Protein AF-A0A2P6SHD6-F1 (afdb_monomer_lite)

Foldseek 3Di:
DDDDDDDDDDVVVVVVVVVVVVVVVVVVVVVVVDDPPQDPDDDDDDDDDDPPDDDDDDDDDDCVLVVLVVQCVVPVVPPDLALVSADPPFDDDDPDPLVVVLCVQQCQCPDPDPSQQVVQVVLVVRHPPDDRDGDDSSSSSSCCCVVVVVSRSSPDDGDDQAPSDDEQPVQLVCLVVLVVPHDPDRCHSSHNPDYDPPQLPQVDDGGPDDVVVSVVSVVSVVVSVVD

InterPro domains:
  IPR008630 Glycosyltransferase 34 [PF05637] (80-205)
  IPR008630 Glycosyltransferase 34 [PTHR31311] (81-227)

Sequence (227 aa):
MIRVGNLGSSEADAVNQNLIKETNRILAEIRSDSDPNYPDEFINGTQISNPNVTYTLGPKIGNWDMERRRWLQLNQEFPSLSWIALNTGSFLFRNCQWSLDLLDAWAPMGPKGPIREEAGKVLTANLKGRPAFKANDQSALIYLLVSQKDLWMEKVFVENSYYLHRYWAGLVDRYEEMIEKYHPGLGDERWPFVTHFVCCKPCGSYGDYPVERCLSSMEMAFNFADN

Organism: Rosa chinensis (NCBI:txid74649)

Secondary structure (DSSP, 8-state):
--------SHHHHHHHHHHHHHHHHHHHHHHHTS-TTS-----SS-----TT--PPPPPP---HHHHHHHHHHH-TTPSPSBTTSS-SSS----SSHHHHHHHHHHGGG-STTHHHHHHHHHHHHHSBT--S-S--HHHHHHHHHHHTHHHHGGG-----SS-SS-BGGGTGGGHHHHHHH--TT-BSTTSBS--B-TT--TTSS--SS-HHHHHHHHHHHHHHHH-

Radius of gyration: 22.58 Å; chains: 1; bounding box: 62×67×48 Å

Structure (mmCIF, N/CA/C/O backbone):
data_AF-A0A2P6SHD6-F1
#
_entry.id   AF-A0A2P6SHD6-F1
#
loop_
_atom_site.group_PDB
_atom_site.id
_atom_site.type_symbol
_atom_site.label_atom_id
_atom_site.label_alt_id
_atom_site.label_comp_id
_atom_site.label_asym_id
_atom_site.label_entity_id
_atom_site.label_seq_id
_atom_site.pdbx_PDB_ins_code
_atom_site.Cartn_x
_atom_site.Cartn_y
_atom_site.Cartn_z
_atom_site.occupancy
_atom_site.B_iso_or_equiv
_atom_site.auth_seq_id
_atom_site.auth_comp_id
_atom_site.auth_asym_id
_atom_site.auth_atom_id
_atom_site.pdbx_PDB_model_num
ATOM 1 N N . MET A 1 1 ? -37.778 54.683 -2.573 1.00 34.53 1 MET A N 1
ATOM 2 C CA . MET A 1 1 ? -36.349 54.364 -2.778 1.00 34.53 1 MET A CA 1
ATOM 3 C C . MET A 1 1 ? -35.995 53.274 -1.770 1.00 34.53 1 MET A C 1
ATOM 5 O O . MET A 1 1 ? -35.902 53.576 -0.591 1.00 34.53 1 MET A O 1
ATOM 9 N N . ILE A 1 2 ? -35.956 52.006 -2.187 1.00 31.47 2 ILE A N 1
ATOM 10 C CA . ILE A 1 2 ? -35.637 50.863 -1.311 1.00 31.47 2 ILE A CA 1
ATOM 11 C C . ILE A 1 2 ? -34.244 50.377 -1.707 1.00 31.47 2 ILE A C 1
ATOM 13 O O . ILE A 1 2 ? -34.000 50.084 -2.875 1.00 31.47 2 ILE A O 1
ATOM 17 N N . ARG A 1 3 ? -33.323 50.365 -0.741 1.00 30.22 3 ARG A N 1
ATOM 18 C CA . ARG A 1 3 ? -31.923 49.969 -0.906 1.00 30.22 3 ARG A CA 1
ATOM 19 C C . ARG A 1 3 ? -31.803 48.496 -0.511 1.00 30.22 3 ARG A C 1
ATOM 21 O O . ARG A 1 3 ? -32.027 48.157 0.645 1.00 30.22 3 ARG A O 1
ATOM 28 N N . VAL A 1 4 ? -31.489 47.637 -1.478 1.00 39.41 4 VAL A N 1
ATOM 29 C CA . VAL A 1 4 ? -31.206 46.208 -1.268 1.00 39.41 4 VAL A CA 1
ATOM 30 C C . VAL A 1 4 ? -29.746 46.074 -0.826 1.00 39.41 4 VAL A C 1
ATOM 32 O O . VAL A 1 4 ? -28.845 46.530 -1.528 1.00 39.41 4 VAL A O 1
ATOM 35 N N . GLY A 1 5 ? -29.524 45.514 0.365 1.00 35.62 5 GLY A N 1
ATOM 36 C CA . GLY A 1 5 ? -28.202 45.205 0.911 1.00 35.62 5 GLY A CA 1
ATOM 37 C C . GLY A 1 5 ? -27.758 43.797 0.516 1.00 35.62 5 GLY A C 1
ATOM 38 O O . GLY A 1 5 ? -28.518 42.845 0.654 1.00 35.62 5 GLY A O 1
ATOM 39 N N . ASN A 1 6 ? -26.530 43.698 0.013 1.00 42.59 6 ASN A N 1
ATOM 40 C CA . ASN A 1 6 ? -25.864 42.484 -0.449 1.00 42.59 6 ASN A CA 1
ATOM 41 C C . ASN A 1 6 ? -25.269 41.727 0.759 1.00 42.59 6 ASN A C 1
ATOM 43 O O . ASN A 1 6 ? -24.357 42.239 1.405 1.00 42.59 6 ASN A O 1
ATOM 47 N N . LEU A 1 7 ? -25.787 40.539 1.079 1.00 47.00 7 LEU A N 1
ATOM 48 C CA . LEU A 1 7 ? -25.302 39.646 2.143 1.00 47.00 7 LEU A CA 1
ATOM 49 C C . LEU A 1 7 ? -24.919 38.312 1.494 1.00 47.00 7 LEU A C 1
ATOM 51 O O . LEU A 1 7 ? -25.790 37.503 1.194 1.00 47.00 7 LEU A O 1
ATOM 55 N N . GLY A 1 8 ? -23.626 38.111 1.226 1.00 48.09 8 GLY A N 1
ATOM 56 C CA . GLY A 1 8 ? -23.157 36.874 0.593 1.00 48.09 8 GLY A CA 1
ATOM 57 C C . GLY A 1 8 ? -21.645 36.622 0.551 1.00 48.09 8 GLY A C 1
ATOM 58 O O . GLY A 1 8 ? -21.248 35.680 -0.119 1.00 48.09 8 GLY A O 1
ATOM 59 N N . SER A 1 9 ? -20.787 37.412 1.220 1.00 54.31 9 SER A N 1
ATOM 60 C CA . SER A 1 9 ? -19.319 37.192 1.175 1.00 54.31 9 SER A CA 1
ATOM 61 C C . SER A 1 9 ? -18.701 36.681 2.486 1.00 54.31 9 SER A C 1
ATOM 63 O O . SER A 1 9 ? -17.726 35.941 2.442 1.00 54.31 9 SER A O 1
ATOM 65 N N . SER A 1 10 ? -19.270 36.983 3.659 1.00 58.84 10 SER A N 1
ATOM 66 C CA . SER A 1 10 ? -18.551 36.785 4.931 1.00 58.84 10 SER A CA 1
ATOM 67 C C . SER A 1 10 ? -18.366 35.327 5.363 1.00 58.84 10 SER A C 1
ATOM 69 O O . SER A 1 10 ? -17.384 35.012 6.029 1.00 58.84 10 SER A O 1
ATOM 71 N N . GLU A 1 11 ? -19.293 34.432 5.017 1.00 51.97 11 GLU A N 1
ATOM 72 C CA . GLU A 1 11 ? -19.213 33.022 5.431 1.00 51.97 11 GLU A CA 1
ATOM 73 C C . GLU A 1 11 ? -18.185 32.238 4.609 1.00 51.97 11 GLU A C 1
ATOM 75 O O . GLU A 1 11 ? -17.395 31.484 5.173 1.00 51.97 11 GLU A O 1
ATOM 80 N N . ALA A 1 12 ? -18.126 32.467 3.294 1.00 47.72 12 ALA A N 1
ATOM 81 C CA . ALA A 1 12 ? -17.136 31.836 2.420 1.00 47.72 12 ALA A CA 1
ATOM 82 C C . ALA A 1 12 ? -15.705 32.287 2.766 1.00 47.72 12 ALA A C 1
ATOM 84 O O . ALA A 1 12 ? -14.786 31.467 2.809 1.00 47.72 12 ALA A O 1
ATOM 85 N N . ASP A 1 13 ? -15.535 33.570 3.097 1.00 51.19 13 ASP A N 1
ATOM 86 C CA . ASP A 1 13 ? -14.252 34.130 3.523 1.00 51.19 13 ASP A CA 1
ATOM 87 C C . ASP A 1 13 ? -13.797 33.539 4.871 1.00 51.19 13 ASP A C 1
ATOM 89 O O . ASP A 1 13 ? -12.623 33.201 5.041 1.00 51.19 13 ASP A O 1
ATOM 93 N N . ALA A 1 14 ? -14.720 33.330 5.817 1.00 58.41 14 ALA A N 1
ATOM 94 C CA . ALA A 1 14 ? -14.424 32.705 7.108 1.00 58.41 14 ALA A CA 1
ATOM 95 C C . ALA A 1 14 ? -14.056 31.214 6.978 1.00 58.41 14 ALA A C 1
ATOM 97 O O . ALA A 1 14 ? -13.114 30.750 7.626 1.00 58.41 14 ALA A O 1
ATOM 98 N N . VAL A 1 15 ? -14.754 30.472 6.110 1.00 62.00 15 VAL A N 1
ATOM 99 C CA . VAL A 1 15 ? -14.445 29.063 5.810 1.00 62.00 15 VAL A CA 1
ATOM 100 C C . VAL A 1 15 ? -13.056 28.935 5.178 1.00 62.00 15 VAL A C 1
ATOM 102 O O . VAL A 1 15 ? -12.262 28.098 5.608 1.00 62.00 15 VAL A O 1
ATOM 105 N N . ASN A 1 16 ? -12.714 29.809 4.228 1.00 54.25 16 ASN A N 1
ATOM 106 C CA . ASN A 1 16 ? -11.402 29.814 3.580 1.00 54.25 16 ASN A CA 1
ATOM 107 C C . ASN A 1 16 ? -10.260 30.121 4.570 1.00 54.25 16 ASN A C 1
ATOM 109 O O . ASN A 1 16 ? -9.215 29.475 4.552 1.00 54.25 16 ASN A O 1
ATOM 113 N N . GLN A 1 17 ? -10.470 31.058 5.500 1.00 56.41 17 GLN A N 1
ATOM 114 C CA . GLN A 1 17 ? -9.487 31.373 6.544 1.00 56.41 17 GLN A CA 1
ATOM 115 C C . GLN A 1 17 ? -9.266 30.215 7.525 1.00 56.41 17 GLN A C 1
ATOM 117 O O . GLN A 1 17 ? -8.135 29.981 7.955 1.00 56.41 17 GLN A O 1
ATOM 122 N N . ASN A 1 18 ? -10.319 29.468 7.863 1.00 67.44 18 ASN A N 1
ATOM 123 C CA . ASN A 1 18 ? -10.196 28.285 8.712 1.00 67.44 18 ASN A CA 1
ATOM 124 C C . ASN A 1 18 ? -9.429 27.159 8.008 1.00 67.44 18 ASN A C 1
ATOM 126 O O . ASN A 1 18 ? -8.545 26.563 8.618 1.00 67.44 18 ASN A O 1
ATOM 130 N N . LEU A 1 19 ? -9.683 26.934 6.716 1.00 53.19 19 LEU A N 1
ATOM 131 C CA . LEU A 1 19 ? -8.938 25.967 5.902 1.00 53.19 19 LEU A CA 1
ATOM 132 C C . LEU A 1 19 ? -7.447 26.313 5.808 1.00 53.19 19 LEU A C 1
ATOM 134 O O . LEU A 1 19 ? -6.601 25.436 5.967 1.00 53.19 19 LEU A O 1
ATOM 138 N N . ILE A 1 20 ? -7.107 27.589 5.608 1.00 56.44 20 ILE A N 1
ATOM 139 C CA . ILE A 1 20 ? -5.709 28.049 5.555 1.00 56.44 20 ILE A CA 1
ATOM 140 C C . ILE A 1 20 ? -5.020 27.861 6.912 1.00 56.44 20 ILE A C 1
ATOM 142 O O . ILE A 1 20 ? -3.876 27.409 6.968 1.00 56.44 20 ILE A O 1
ATOM 146 N N . LYS A 1 21 ? -5.702 28.181 8.017 1.00 63.72 21 LYS A N 1
ATOM 147 C CA . LYS A 1 21 ? -5.159 27.981 9.370 1.00 63.72 21 LYS A CA 1
ATOM 148 C C . LYS A 1 21 ? -4.917 26.511 9.673 1.00 63.72 21 LYS A C 1
ATOM 150 O O . LYS A 1 21 ? -3.850 26.180 10.179 1.00 63.72 21 LYS A O 1
ATOM 155 N N . GLU A 1 22 ? -5.865 25.650 9.324 1.00 62.41 22 GLU A N 1
ATOM 156 C CA . GLU A 1 22 ? -5.736 24.213 9.538 1.00 62.41 22 GLU A CA 1
ATOM 157 C C . GLU A 1 22 ? -4.628 23.618 8.663 1.00 62.41 22 GLU A C 1
ATOM 159 O O . GLU A 1 22 ? -3.774 22.890 9.156 1.00 62.41 22 GLU A O 1
ATOM 164 N N . THR A 1 23 ? -4.536 24.040 7.398 1.00 55.62 23 THR A N 1
ATOM 165 C CA . THR A 1 23 ? -3.442 23.647 6.494 1.00 55.62 23 THR A CA 1
ATOM 166 C C . THR A 1 23 ? -2.080 24.049 7.058 1.00 55.62 23 THR A C 1
ATOM 168 O O . THR A 1 23 ? -1.152 23.244 7.079 1.00 55.62 23 THR A O 1
ATOM 171 N N . ASN A 1 24 ? -1.949 25.277 7.567 1.00 51.62 24 ASN A N 1
ATOM 172 C CA . ASN A 1 24 ? -0.706 25.748 8.176 1.00 51.62 24 ASN A CA 1
ATOM 173 C C . ASN A 1 24 ? -0.376 25.017 9.486 1.00 51.62 24 ASN A C 1
ATOM 175 O O . ASN A 1 24 ? 0.799 24.787 9.765 1.00 51.62 24 ASN A O 1
ATOM 179 N N . ARG A 1 25 ? -1.390 24.624 10.268 1.00 74.06 25 ARG A N 1
ATOM 180 C CA . ARG A 1 25 ? -1.226 23.812 11.482 1.00 74.06 25 ARG A CA 1
ATOM 181 C C . ARG A 1 25 ? -0.683 22.425 11.143 1.00 74.06 25 ARG A C 1
ATOM 183 O O . ARG A 1 25 ? 0.329 22.023 11.707 1.00 74.06 25 ARG A O 1
ATOM 190 N N . ILE A 1 26 ? -1.292 21.759 10.163 1.00 62.41 26 ILE A N 1
ATOM 191 C CA . ILE A 1 26 ? -0.869 20.444 9.664 1.00 62.41 26 ILE A CA 1
ATOM 192 C C . ILE A 1 26 ? 0.552 20.521 9.085 1.00 62.41 26 ILE A C 1
ATOM 194 O O . ILE A 1 26 ? 1.399 19.690 9.404 1.00 62.41 26 ILE A O 1
ATOM 198 N N . LEU A 1 27 ? 0.862 21.551 8.287 1.00 51.91 27 LEU A N 1
ATOM 199 C CA . LEU A 1 27 ? 2.211 21.765 7.749 1.00 51.91 27 LEU A CA 1
ATOM 200 C C . LEU A 1 27 ? 3.258 21.980 8.850 1.00 51.91 27 LEU A C 1
ATOM 202 O O . LEU A 1 27 ? 4.387 21.510 8.716 1.00 51.91 27 LEU A O 1
ATOM 206 N N . ALA A 1 28 ? 2.910 22.692 9.923 1.00 56.31 28 ALA A N 1
ATOM 207 C CA . ALA A 1 28 ? 3.802 22.894 11.060 1.00 56.31 28 ALA A CA 1
ATOM 208 C C . ALA A 1 28 ? 4.042 21.589 11.833 1.00 56.31 28 ALA A C 1
ATOM 210 O O . ALA A 1 28 ? 5.178 21.314 12.211 1.00 56.31 28 ALA A O 1
ATOM 211 N N . GLU A 1 29 ? 3.008 20.767 12.008 1.00 64.00 29 GLU A N 1
ATOM 212 C CA . GLU A 1 29 ? 3.106 19.468 12.677 1.00 64.00 29 GLU A CA 1
ATOM 213 C C . GLU A 1 29 ? 3.984 18.490 11.878 1.00 64.00 29 GLU A C 1
ATOM 215 O O . GLU A 1 29 ? 4.921 17.918 12.437 1.00 64.00 29 GLU A O 1
ATOM 220 N N . ILE A 1 30 ? 3.795 18.415 10.553 1.00 60.53 30 ILE A N 1
ATOM 221 C CA . ILE A 1 30 ? 4.646 17.636 9.634 1.00 60.53 30 ILE A CA 1
ATOM 222 C C . ILE A 1 30 ? 6.112 18.079 9.726 1.00 60.53 30 ILE A C 1
ATOM 224 O O . ILE A 1 30 ? 7.005 17.242 9.822 1.00 60.53 30 ILE A O 1
ATOM 228 N N . ARG A 1 31 ? 6.374 19.393 9.729 1.00 55.03 31 ARG A N 1
ATOM 229 C CA . ARG A 1 31 ? 7.739 19.939 9.848 1.00 55.03 31 ARG A CA 1
ATOM 230 C C . ARG A 1 31 ? 8.352 19.688 11.224 1.00 55.03 31 ARG A C 1
ATOM 232 O O . ARG A 1 31 ? 9.568 19.549 11.319 1.00 55.03 31 ARG A O 1
ATOM 239 N N . SER A 1 32 ? 7.538 19.629 12.275 1.00 54.34 32 SER A N 1
ATOM 240 C CA . SER A 1 32 ? 8.006 19.404 13.647 1.00 54.34 32 SER A CA 1
ATOM 241 C C . SER A 1 32 ? 8.367 17.948 13.948 1.00 54.34 32 SER A C 1
ATOM 243 O O . SER A 1 32 ? 9.141 17.707 14.869 1.00 54.34 32 SER A O 1
ATOM 245 N N . ASP A 1 33 ? 7.852 16.990 13.168 1.00 53.75 33 ASP A N 1
ATOM 246 C CA . ASP A 1 33 ? 8.153 15.560 13.338 1.00 53.75 33 ASP A CA 1
ATOM 247 C C . ASP A 1 33 ? 9.447 15.123 12.615 1.00 53.75 33 ASP A C 1
ATOM 249 O O . ASP A 1 33 ? 9.799 13.938 12.628 1.00 53.75 33 ASP A O 1
ATOM 253 N N . SER A 1 34 ? 10.162 16.083 12.011 1.00 51.44 34 SER A N 1
ATOM 254 C CA . SER A 1 34 ? 11.461 15.895 11.354 1.00 51.44 34 SER A CA 1
ATOM 255 C C . SER A 1 34 ? 12.544 15.534 12.379 1.00 51.44 34 SER A C 1
ATOM 257 O O . SER A 1 34 ? 12.708 16.215 13.391 1.00 51.44 34 SER A O 1
ATOM 259 N N . ASP A 1 35 ? 13.292 14.462 12.117 1.00 50.09 35 ASP A N 1
ATOM 260 C CA . ASP A 1 35 ? 14.425 14.030 12.942 1.00 50.09 35 ASP A CA 1
ATOM 261 C C . ASP A 1 35 ? 15.559 15.077 12.873 1.00 50.09 35 ASP A C 1
ATOM 263 O O . ASP A 1 35 ? 16.053 15.348 11.778 1.00 50.09 35 ASP A O 1
ATOM 267 N N . PRO A 1 36 ? 16.005 15.670 13.998 1.00 52.28 36 PRO A N 1
ATOM 268 C CA . PRO A 1 36 ? 17.066 16.681 14.006 1.00 52.28 36 PRO A CA 1
ATOM 269 C C . PRO A 1 36 ? 18.446 16.144 13.585 1.00 52.28 36 PRO A C 1
ATOM 271 O O . PRO A 1 36 ? 19.374 16.935 13.439 1.00 52.28 36 PRO A O 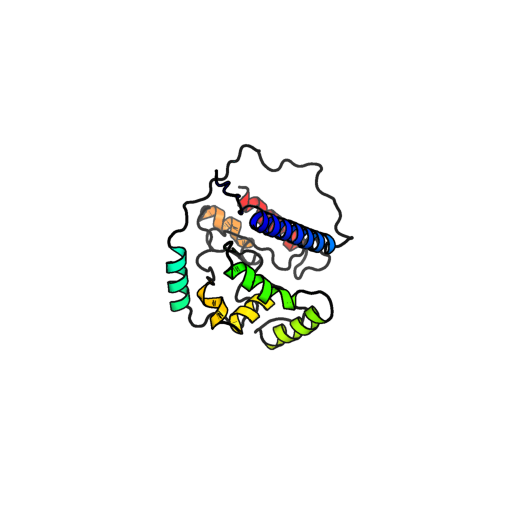1
ATOM 274 N N . ASN A 1 37 ? 18.598 14.827 13.397 1.00 47.09 37 ASN A N 1
ATOM 275 C CA . ASN A 1 37 ? 19.812 14.211 12.855 1.00 47.09 37 ASN A CA 1
ATOM 276 C C . ASN A 1 37 ? 19.763 13.968 11.339 1.00 47.09 37 ASN A C 1
ATOM 278 O O . ASN A 1 37 ? 20.683 13.347 10.809 1.00 47.09 37 ASN A O 1
ATOM 282 N N . TYR A 1 38 ? 18.719 14.416 10.636 1.00 44.47 38 TYR A N 1
ATOM 283 C CA . TYR A 1 38 ? 18.712 14.400 9.175 1.00 44.47 38 TYR A CA 1
ATOM 284 C C . TYR A 1 38 ? 19.556 15.580 8.666 1.00 44.47 38 TYR A C 1
ATOM 286 O O . TYR A 1 38 ? 19.180 16.729 8.905 1.00 44.47 38 TYR A O 1
ATOM 294 N N . PRO A 1 39 ? 20.709 15.347 8.016 1.00 41.78 39 PRO A N 1
ATOM 295 C CA . PRO A 1 39 ? 21.501 16.442 7.478 1.00 41.78 39 PRO A CA 1
ATOM 296 C C . PRO A 1 39 ? 20.737 17.132 6.340 1.00 41.78 39 PRO A C 1
ATOM 298 O O . PRO A 1 39 ? 20.269 16.472 5.411 1.00 41.78 39 PRO A O 1
ATOM 301 N N . ASP A 1 40 ? 20.665 18.465 6.395 1.00 42.41 40 ASP A N 1
ATOM 302 C CA . ASP A 1 40 ? 20.300 19.347 5.275 1.00 42.41 40 ASP A CA 1
ATOM 303 C C . ASP A 1 40 ? 21.421 19.337 4.211 1.00 42.41 40 ASP A C 1
ATOM 305 O O . ASP A 1 40 ? 22.007 20.360 3.862 1.00 42.41 40 ASP A O 1
ATOM 309 N N . GLU A 1 41 ? 21.781 18.165 3.701 1.00 43.31 41 GLU A N 1
ATOM 310 C CA . GLU A 1 41 ? 22.719 18.032 2.592 1.00 43.31 41 GLU A CA 1
ATOM 311 C C . GLU A 1 41 ? 21.991 17.369 1.439 1.00 43.31 41 GLU A C 1
ATOM 313 O O . GLU A 1 41 ? 21.655 16.201 1.532 1.00 43.31 41 GLU A O 1
ATOM 318 N N . PHE A 1 42 ? 21.694 18.143 0.391 1.00 34.69 42 PHE A N 1
ATOM 319 C CA . PHE A 1 42 ? 21.842 17.776 -1.026 1.00 34.69 42 PHE A CA 1
ATOM 320 C C . PHE A 1 42 ? 21.210 18.859 -1.911 1.00 34.69 42 PHE A C 1
ATOM 322 O O . PHE A 1 42 ? 20.182 18.628 -2.530 1.00 34.69 42 PHE A O 1
ATOM 329 N N . ILE A 1 43 ? 21.841 20.031 -2.035 1.00 38.41 43 ILE A N 1
ATOM 330 C CA . ILE A 1 43 ? 21.834 20.762 -3.315 1.00 38.41 43 ILE A CA 1
ATOM 331 C C . ILE A 1 43 ? 23.211 21.399 -3.487 1.00 38.41 43 ILE A C 1
ATOM 333 O O . ILE A 1 43 ? 23.409 22.562 -3.166 1.00 38.41 43 ILE A O 1
ATOM 337 N N . ASN A 1 44 ? 24.173 20.615 -3.969 1.00 36.03 44 ASN A N 1
ATOM 338 C CA . ASN A 1 44 ? 25.328 21.119 -4.709 1.00 36.03 44 ASN A CA 1
ATOM 339 C C . ASN A 1 44 ? 25.880 19.988 -5.587 1.00 36.03 44 ASN A C 1
ATOM 341 O O . ASN A 1 44 ? 26.727 19.212 -5.163 1.00 36.03 44 ASN A O 1
ATOM 345 N N . GLY A 1 45 ? 25.392 19.930 -6.830 1.00 41.88 45 GLY A N 1
ATOM 346 C CA . GLY A 1 45 ? 26.078 19.262 -7.937 1.00 41.88 45 GLY A CA 1
ATOM 347 C C . GLY A 1 45 ? 25.630 17.838 -8.264 1.00 41.88 45 GLY A C 1
ATOM 348 O O . GLY A 1 45 ? 26.255 16.877 -7.840 1.00 41.88 45 GLY A O 1
ATOM 349 N N . THR A 1 46 ? 24.621 17.707 -9.125 1.00 33.47 46 THR A N 1
ATOM 350 C CA . THR A 1 46 ? 24.661 16.887 -10.357 1.00 33.47 46 THR A CA 1
ATOM 351 C C . THR A 1 46 ? 23.380 17.142 -11.151 1.00 33.47 46 THR A C 1
ATOM 353 O O . THR A 1 46 ? 22.311 17.358 -10.587 1.00 33.47 46 THR A O 1
ATOM 356 N N . GLN A 1 47 ? 23.513 17.248 -12.471 1.00 46.44 47 GLN A N 1
ATOM 357 C CA . GLN A 1 47 ? 22.436 17.577 -13.402 1.00 46.44 47 GLN A CA 1
ATOM 358 C C . GLN A 1 47 ? 21.295 16.557 -13.293 1.00 46.44 47 GLN A C 1
ATOM 360 O O . GLN A 1 47 ? 21.466 15.421 -13.715 1.00 46.44 47 GLN A O 1
ATOM 365 N N . ILE A 1 48 ? 20.128 16.951 -12.781 1.00 44.25 48 ILE A N 1
ATOM 366 C CA . ILE A 1 48 ? 18.916 16.132 -12.889 1.00 44.25 48 ILE A CA 1
ATOM 367 C C . ILE A 1 48 ? 17.779 17.017 -13.396 1.00 44.25 48 ILE A C 1
ATOM 369 O O . ILE A 1 48 ? 17.441 18.033 -12.791 1.00 44.25 48 ILE A O 1
ATOM 373 N N . SER A 1 49 ? 17.169 16.564 -14.491 1.00 41.75 49 SER A N 1
ATOM 374 C CA . SER A 1 49 ? 16.011 17.124 -15.204 1.00 41.75 49 SER A CA 1
ATOM 375 C C . SER A 1 49 ? 16.328 18.256 -16.184 1.00 41.75 49 SER A C 1
ATOM 377 O O . SER A 1 49 ? 16.460 19.423 -15.823 1.00 41.75 49 SER A O 1
ATOM 379 N N . ASN A 1 50 ? 16.360 17.919 -17.473 1.00 43.16 50 ASN A N 1
ATOM 380 C CA . ASN A 1 50 ? 16.182 18.897 -18.539 1.00 43.16 50 ASN A CA 1
ATOM 381 C C . ASN A 1 50 ? 14.797 19.566 -18.348 1.00 43.16 50 ASN A C 1
ATOM 383 O O . ASN A 1 50 ? 13.788 18.861 -18.416 1.00 43.16 50 ASN A O 1
ATOM 387 N N . PRO A 1 51 ? 14.703 20.889 -18.114 1.00 51.06 51 PRO A N 1
ATOM 388 C CA . PRO A 1 51 ? 13.434 21.573 -17.831 1.00 51.06 51 PRO A CA 1
ATOM 389 C C . PRO A 1 51 ? 12.438 21.549 -19.006 1.00 51.06 51 PRO A C 1
ATOM 391 O O . PRO A 1 51 ? 11.301 21.987 -18.859 1.00 51.06 51 PRO A O 1
ATOM 394 N N . ASN A 1 52 ? 12.848 21.017 -20.163 1.00 50.84 52 ASN A N 1
ATOM 395 C CA . ASN A 1 52 ? 12.021 20.865 -21.358 1.00 50.84 52 ASN A CA 1
ATOM 396 C C . ASN A 1 52 ? 11.264 19.526 -21.447 1.00 50.84 52 ASN A C 1
ATOM 398 O O . ASN A 1 52 ? 10.531 19.319 -22.416 1.00 50.84 52 ASN A O 1
ATOM 402 N N . VAL A 1 53 ? 11.410 18.609 -20.483 1.00 60.97 53 VAL A N 1
ATOM 403 C CA . VAL A 1 53 ? 10.618 17.367 -20.471 1.00 60.97 53 VAL A CA 1
ATOM 404 C C . VAL A 1 53 ? 9.207 17.682 -19.985 1.00 60.97 53 VAL A C 1
ATOM 406 O O . VAL A 1 53 ? 8.964 17.934 -18.807 1.00 60.97 53 VAL A O 1
ATOM 409 N N . THR A 1 54 ? 8.260 17.693 -20.917 1.00 57.75 54 THR A N 1
ATOM 410 C CA . THR A 1 54 ? 6.838 17.889 -20.628 1.00 57.75 54 THR A CA 1
ATOM 411 C C . THR A 1 54 ? 6.175 16.532 -20.434 1.00 57.75 54 THR A C 1
ATOM 413 O O . THR A 1 54 ? 6.021 15.762 -21.378 1.00 57.75 54 THR A O 1
ATOM 416 N N . TYR A 1 55 ? 5.757 16.236 -19.205 1.00 63.16 55 TYR A N 1
ATOM 417 C CA . TYR A 1 55 ? 4.924 15.070 -18.928 1.00 63.16 55 TYR A CA 1
ATOM 418 C C . TYR A 1 55 ? 3.479 15.380 -19.309 1.00 63.16 55 TYR A C 1
ATOM 420 O O . TYR A 1 55 ? 2.914 16.395 -18.898 1.00 63.16 55 TYR A O 1
ATOM 428 N N . THR A 1 56 ? 2.868 14.498 -20.090 1.00 70.88 56 THR A N 1
ATOM 429 C CA . THR A 1 56 ? 1.434 14.543 -20.371 1.00 70.88 56 THR A CA 1
ATOM 430 C C . THR A 1 56 ? 0.738 13.493 -19.528 1.00 70.88 56 THR A C 1
ATOM 432 O O . THR A 1 56 ? 1.149 12.335 -19.479 1.00 70.88 56 THR A O 1
ATOM 435 N N . LEU A 1 57 ? -0.323 13.904 -18.836 1.00 75.12 57 LEU A N 1
ATOM 436 C CA . LEU A 1 57 ? -1.193 12.949 -18.168 1.00 75.12 57 LEU A CA 1
ATOM 437 C C . LEU A 1 57 ? -1.843 12.055 -19.226 1.00 75.12 57 LEU A C 1
ATOM 439 O O . LEU A 1 57 ? -2.268 12.532 -20.281 1.00 75.12 57 LEU A O 1
ATOM 443 N N . GLY A 1 58 ? -1.927 10.763 -18.918 1.00 76.62 58 GLY A N 1
ATOM 444 C CA . GLY A 1 58 ? -2.677 9.814 -19.727 1.00 76.62 58 GLY A CA 1
ATOM 445 C C . GLY A 1 58 ? -4.169 10.171 -19.813 1.00 76.62 58 GLY A C 1
ATOM 446 O O . GLY A 1 58 ? -4.653 11.085 -19.134 1.00 76.62 58 GLY A O 1
ATOM 447 N N . PRO A 1 59 ? -4.932 9.446 -20.646 1.00 84.81 59 PRO A N 1
ATOM 448 C CA . PRO A 1 59 ? -6.364 9.670 -20.784 1.00 84.81 59 PRO A CA 1
ATOM 449 C C . PRO A 1 59 ? -7.087 9.527 -19.440 1.00 84.81 59 PRO A C 1
ATOM 451 O O . PRO A 1 59 ? -6.707 8.742 -18.571 1.00 84.81 59 PRO A O 1
ATOM 454 N N . LYS A 1 60 ? -8.181 10.276 -19.279 1.00 85.31 60 LYS A N 1
ATOM 455 C CA . LYS A 1 60 ? -9.011 10.197 -18.076 1.00 85.31 60 LYS A CA 1
ATOM 456 C C . LYS A 1 60 ? -9.596 8.789 -17.928 1.00 85.31 60 LYS A C 1
ATOM 458 O O . LYS A 1 60 ? -10.320 8.320 -18.804 1.00 85.31 60 LYS A O 1
ATOM 463 N N . ILE A 1 61 ? -9.362 8.167 -16.776 1.00 85.06 61 ILE A N 1
ATOM 464 C CA . ILE A 1 61 ? -9.955 6.874 -16.422 1.00 85.06 61 ILE A CA 1
ATOM 465 C C . ILE A 1 61 ? -11.439 7.086 -16.086 1.00 85.06 61 ILE A C 1
ATOM 467 O O . ILE A 1 61 ? -11.777 7.727 -15.088 1.00 85.06 61 ILE A O 1
ATOM 471 N N . GLY A 1 62 ? -12.334 6.585 -16.941 1.00 88.88 62 GLY A N 1
ATOM 472 C CA . GLY A 1 62 ? -13.789 6.742 -16.796 1.00 88.88 62 GLY A CA 1
ATOM 473 C C . GLY A 1 62 ? -14.514 5.522 -16.218 1.00 88.88 62 GLY A C 1
ATOM 474 O O . GLY A 1 62 ? -15.625 5.648 -15.714 1.00 88.88 62 GLY A O 1
ATOM 475 N N . ASN A 1 63 ? -13.895 4.344 -16.267 1.00 91.31 63 ASN A N 1
ATOM 476 C CA . ASN A 1 63 ? -14.495 3.058 -15.902 1.00 91.31 63 ASN A CA 1
ATOM 477 C C . ASN A 1 63 ? -14.088 2.553 -14.505 1.00 91.31 63 ASN A C 1
ATOM 479 O O . ASN A 1 63 ? -14.507 1.465 -14.110 1.00 91.31 63 ASN A O 1
ATOM 483 N N . TRP A 1 64 ? -13.349 3.352 -13.730 1.00 90.69 64 TRP A N 1
ATOM 484 C CA . TRP A 1 64 ? -12.812 2.959 -12.422 1.00 90.69 64 TRP A CA 1
ATOM 485 C C . TRP A 1 64 ? -13.879 2.418 -11.451 1.00 90.69 64 TRP A C 1
ATOM 487 O O . TRP A 1 64 ? -13.674 1.397 -10.802 1.00 90.69 64 TRP A O 1
ATOM 497 N N . ASP A 1 65 ? -15.064 3.040 -11.381 1.00 92.75 65 ASP A N 1
ATOM 498 C CA . ASP A 1 65 ? -16.153 2.564 -10.508 1.00 92.75 65 ASP A CA 1
ATOM 499 C C . ASP A 1 65 ? -16.709 1.194 -10.921 1.00 92.75 65 ASP A C 1
ATOM 501 O O . ASP A 1 65 ? -17.263 0.465 -10.094 1.00 92.75 65 ASP A O 1
ATOM 505 N N . MET A 1 66 ? -16.637 0.864 -12.210 1.00 94.81 66 MET A N 1
ATOM 506 C CA . MET A 1 66 ? -17.084 -0.419 -12.744 1.00 94.81 66 MET A CA 1
ATOM 507 C C . MET A 1 66 ? -16.048 -1.502 -12.448 1.00 94.81 66 MET A C 1
ATOM 509 O O . MET A 1 66 ? -16.407 -2.560 -11.933 1.00 94.81 66 MET A O 1
ATOM 513 N N . GLU A 1 67 ? -14.773 -1.216 -12.711 1.00 93.81 67 GLU A N 1
ATOM 514 C CA . GLU A 1 67 ? -13.656 -2.118 -12.415 1.00 93.81 67 GLU A CA 1
ATOM 515 C C . GLU A 1 67 ? -13.560 -2.410 -10.921 1.00 93.81 67 GLU A C 1
ATOM 517 O O . GLU A 1 67 ? -13.479 -3.576 -10.535 1.00 93.81 67 GLU A O 1
ATOM 522 N N . ARG A 1 68 ? -13.705 -1.382 -10.072 1.00 95.06 68 ARG A N 1
ATOM 523 C CA . ARG A 1 68 ? -13.738 -1.557 -8.619 1.00 95.06 68 ARG A CA 1
ATOM 524 C C . ARG A 1 68 ? -14.842 -2.504 -8.175 1.00 95.06 68 ARG A C 1
ATOM 526 O O . ARG A 1 68 ? -14.586 -3.450 -7.436 1.00 95.06 68 ARG A O 1
ATOM 533 N N . ARG A 1 69 ? -16.077 -2.269 -8.626 1.00 95.31 69 ARG A N 1
ATOM 534 C CA . ARG A 1 69 ? -17.220 -3.120 -8.260 1.00 95.31 69 ARG A CA 1
ATOM 535 C C . ARG A 1 69 ? -17.030 -4.556 -8.736 1.00 95.31 69 ARG A C 1
ATOM 537 O O . ARG A 1 69 ? -17.302 -5.480 -7.974 1.00 95.31 69 ARG A O 1
ATOM 544 N N . ARG A 1 70 ? -16.525 -4.746 -9.958 1.00 95.19 70 ARG A N 1
ATOM 545 C CA . ARG A 1 70 ? -16.211 -6.076 -10.491 1.00 95.19 70 ARG A CA 1
ATOM 546 C C . ARG A 1 70 ? -15.147 -6.776 -9.648 1.00 95.19 70 ARG A C 1
ATOM 548 O O . ARG A 1 70 ? -15.301 -7.949 -9.331 1.00 95.19 70 ARG A O 1
ATOM 555 N N . TRP A 1 71 ? -14.096 -6.063 -9.258 1.00 94.81 71 TRP A N 1
ATOM 556 C CA . TRP A 1 71 ? -13.046 -6.613 -8.410 1.00 94.81 71 TRP A CA 1
ATOM 557 C C . TRP A 1 71 ? -13.583 -7.040 -7.044 1.00 94.81 71 TRP A C 1
ATOM 559 O O . TRP A 1 71 ? -13.323 -8.165 -6.633 1.00 94.81 71 TRP A O 1
ATOM 569 N N . LEU A 1 72 ? -14.407 -6.216 -6.390 1.00 94.62 72 LEU A N 1
ATOM 570 C CA . LEU A 1 72 ? -15.029 -6.567 -5.105 1.00 94.62 72 LEU A CA 1
ATOM 571 C C . LEU A 1 72 ? -15.918 -7.817 -5.209 1.00 94.62 72 LEU A C 1
ATOM 573 O O . LEU A 1 72 ? -15.906 -8.659 -4.315 1.00 94.62 72 LEU A O 1
ATOM 577 N N . GLN A 1 73 ? -16.650 -7.977 -6.316 1.00 94.44 73 GLN A N 1
ATOM 578 C CA . GLN A 1 73 ? -17.478 -9.165 -6.563 1.00 94.44 73 GLN A CA 1
ATOM 579 C C . GLN A 1 73 ? -16.654 -10.444 -6.739 1.00 94.44 73 GLN A C 1
ATOM 581 O O . GLN A 1 73 ? -17.092 -11.512 -6.309 1.00 94.44 73 GLN A O 1
ATOM 586 N N . LEU A 1 74 ? -15.485 -10.338 -7.375 1.00 94.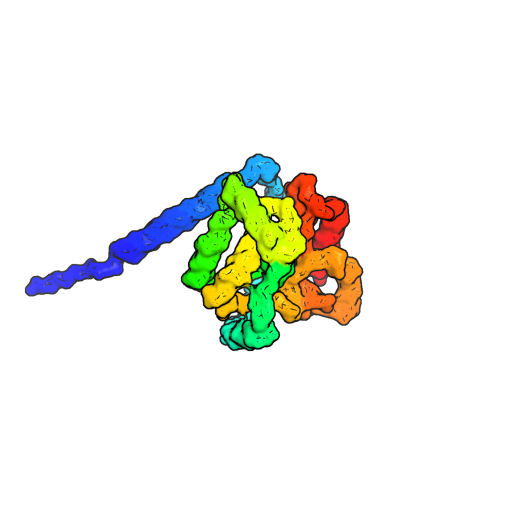62 74 LEU A N 1
ATOM 587 C CA . LEU A 1 74 ? -14.582 -11.463 -7.632 1.00 94.62 74 LEU A CA 1
ATOM 588 C C . LEU A 1 74 ? -13.666 -11.783 -6.439 1.00 94.62 74 LEU A C 1
ATOM 590 O O . LEU A 1 74 ? -13.144 -12.889 -6.365 1.00 94.62 74 LEU A O 1
ATOM 594 N N . ASN A 1 75 ? -13.493 -10.848 -5.500 1.00 92.88 75 ASN A N 1
ATOM 595 C CA . ASN A 1 75 ? -12.568 -10.956 -4.369 1.00 92.88 75 ASN A CA 1
ATOM 596 C C . ASN A 1 75 ? -13.301 -10.828 -3.024 1.00 92.88 75 ASN A C 1
ATOM 598 O O . ASN A 1 75 ? -12.923 -10.032 -2.167 1.00 92.88 75 ASN A O 1
ATOM 602 N N . GLN A 1 76 ? -14.359 -11.616 -2.819 1.00 89.12 76 GLN A N 1
ATOM 603 C CA . GLN A 1 76 ? -15.196 -11.536 -1.608 1.00 89.12 76 GLN A CA 1
ATOM 604 C C . GLN A 1 76 ? -14.433 -11.867 -0.314 1.00 89.12 76 GLN A C 1
ATOM 606 O O . GLN A 1 76 ? -14.777 -11.351 0.753 1.00 89.12 76 GLN A O 1
ATOM 611 N N . GLU A 1 77 ? -13.370 -12.666 -0.432 1.00 86.69 77 GLU A N 1
ATOM 612 C CA . GLU A 1 77 ? -12.438 -13.037 0.642 1.00 86.69 77 GLU A CA 1
ATOM 613 C C . GLU A 1 77 ? -11.517 -11.879 1.075 1.00 86.69 77 GLU A C 1
ATOM 615 O O . GLU A 1 77 ? -10.880 -11.951 2.125 1.00 86.69 77 GLU A O 1
ATOM 620 N N . PHE A 1 78 ? -11.429 -10.793 0.295 1.00 86.44 78 PHE A N 1
ATOM 621 C CA . PHE A 1 78 ? -10.715 -9.585 0.709 1.00 86.44 78 PHE A CA 1
ATOM 622 C C . PHE A 1 78 ? -11.602 -8.683 1.584 1.00 86.44 78 PHE A C 1
ATOM 624 O O . PHE A 1 78 ? -12.826 -8.644 1.409 1.00 86.44 78 PHE A O 1
ATOM 631 N N . PRO A 1 79 ? -11.016 -7.912 2.516 1.00 84.19 79 PRO A N 1
ATOM 632 C CA . PRO A 1 79 ? -9.589 -7.800 2.826 1.00 84.19 79 PRO A CA 1
ATOM 633 C C . PRO A 1 79 ? -9.048 -8.990 3.635 1.00 84.19 79 PRO A C 1
ATOM 635 O O . PRO A 1 79 ? -9.725 -9.534 4.502 1.00 84.19 79 PRO A O 1
ATOM 638 N N . SER A 1 80 ? -7.804 -9.383 3.345 1.00 88.25 80 SER A N 1
ATOM 639 C CA . SER A 1 80 ? -7.115 -10.485 4.027 1.00 88.25 80 SER A CA 1
ATOM 640 C C . SER A 1 80 ? -6.516 -10.041 5.366 1.00 88.25 80 SER A C 1
ATOM 642 O O . SER A 1 80 ? -6.005 -8.931 5.487 1.00 88.25 80 SER A O 1
ATOM 644 N N . LEU A 1 81 ? -6.482 -10.950 6.347 1.00 90.31 81 LEU A N 1
ATOM 645 C CA . LEU A 1 81 ? -5.827 -10.744 7.649 1.00 90.31 81 LEU A CA 1
ATOM 646 C C . LEU A 1 81 ? -4.290 -10.682 7.576 1.00 90.31 81 LEU A C 1
ATOM 648 O O . LEU A 1 81 ? -3.643 -10.440 8.592 1.00 90.31 81 LEU A O 1
ATOM 652 N N . SER A 1 82 ? -3.676 -10.946 6.420 1.00 95.38 82 SER A N 1
ATOM 653 C CA . SER A 1 82 ? -2.221 -10.840 6.264 1.00 95.38 82 SER A CA 1
ATOM 654 C C . SER A 1 82 ? -1.750 -9.391 6.415 1.00 95.38 82 SER A C 1
ATOM 656 O O . SER A 1 82 ? -2.262 -8.499 5.747 1.00 95.38 82 SER A O 1
ATOM 658 N N . TRP A 1 83 ? -0.715 -9.146 7.222 1.00 95.44 83 TRP A N 1
ATOM 659 C CA . TRP A 1 83 ? -0.156 -7.793 7.410 1.00 95.44 83 TRP A CA 1
ATOM 660 C C . TRP A 1 83 ? 0.570 -7.221 6.177 1.00 95.44 83 TRP A C 1
ATOM 662 O O . TRP A 1 83 ? 0.934 -6.045 6.159 1.00 95.44 83 TRP A O 1
ATOM 672 N N . ILE A 1 84 ? 0.760 -8.054 5.151 1.00 94.50 84 ILE A N 1
ATOM 673 C CA . ILE A 1 84 ? 1.296 -7.699 3.830 1.00 94.50 84 ILE A CA 1
ATOM 674 C C . ILE A 1 84 ? 0.240 -7.861 2.722 1.00 94.50 84 ILE A C 1
ATOM 676 O O . ILE A 1 84 ? 0.587 -8.013 1.557 1.00 94.50 84 ILE A O 1
ATOM 680 N N . ALA A 1 85 ? -1.054 -7.879 3.072 1.00 93.81 85 ALA A N 1
ATOM 681 C CA . ALA A 1 85 ? -2.152 -8.007 2.105 1.00 93.81 85 ALA A CA 1
ATOM 682 C C . ALA A 1 85 ? -2.261 -6.819 1.130 1.00 93.81 85 ALA A C 1
ATOM 684 O O . ALA A 1 85 ? -2.815 -6.971 0.045 1.00 93.81 85 ALA A O 1
ATOM 685 N N . LEU A 1 86 ? -1.756 -5.650 1.526 1.00 95.50 86 LEU A N 1
ATOM 686 C CA . LEU A 1 86 ? -1.609 -4.449 0.705 1.00 95.50 86 LEU A CA 1
ATOM 687 C C . LEU A 1 86 ? -0.324 -3.719 1.107 1.00 95.50 86 LEU A C 1
ATOM 689 O O . LEU A 1 86 ? 0.251 -4.003 2.161 1.00 95.50 86 LEU A O 1
ATOM 693 N N . ASN A 1 87 ? 0.094 -2.754 0.290 1.00 97.44 87 ASN A N 1
ATOM 694 C CA . ASN A 1 87 ? 1.220 -1.878 0.589 1.00 97.44 87 ASN A CA 1
ATOM 695 C C . ASN A 1 87 ? 0.780 -0.413 0.612 1.00 97.44 87 ASN A C 1
ATOM 697 O O . ASN A 1 87 ? 0.019 0.021 -0.247 1.00 97.44 87 ASN A O 1
ATOM 701 N N . THR A 1 88 ? 1.290 0.347 1.579 1.00 97.31 88 THR A N 1
ATOM 702 C CA . THR A 1 88 ? 1.043 1.793 1.721 1.00 97.31 88 THR A CA 1
ATOM 703 C C . THR A 1 88 ? 2.257 2.636 1.325 1.00 97.31 88 THR A C 1
ATOM 705 O O . THR A 1 88 ? 2.313 3.818 1.625 1.00 97.31 88 THR A O 1
ATOM 708 N N . GLY A 1 89 ? 3.237 2.060 0.623 1.00 96.75 89 GLY A N 1
ATOM 709 C CA . GLY A 1 89 ? 4.355 2.821 0.054 1.00 96.75 89 GLY A CA 1
ATOM 710 C C . GLY A 1 89 ? 4.049 3.441 -1.311 1.00 96.75 89 GLY A C 1
ATOM 711 O O . GLY A 1 89 ? 4.702 4.399 -1.703 1.00 96.75 89 GLY A O 1
ATOM 712 N N . SER A 1 90 ? 3.064 2.905 -2.036 1.00 97.56 90 SER A N 1
ATOM 713 C CA . SER A 1 90 ? 2.612 3.419 -3.332 1.00 97.56 90 SER A CA 1
ATOM 714 C C . SER A 1 90 ? 1.123 3.133 -3.495 1.00 97.56 90 SER A C 1
ATOM 716 O O . SER A 1 90 ? 0.707 1.980 -3.619 1.00 97.56 90 SER A O 1
ATOM 718 N N . PHE A 1 91 ? 0.310 4.182 -3.421 1.00 96.94 91 PHE A N 1
ATOM 719 C CA . PHE A 1 91 ? -1.145 4.104 -3.485 1.00 96.94 91 PHE A CA 1
ATOM 720 C C . PHE A 1 91 ? -1.723 5.453 -3.930 1.00 96.94 91 PHE A C 1
ATOM 722 O O . PHE A 1 91 ? -1.022 6.463 -3.978 1.00 96.94 91 PHE A O 1
ATOM 729 N N . LEU A 1 92 ? -3.014 5.472 -4.267 1.00 95.19 92 LEU A N 1
ATOM 730 C CA . LEU A 1 92 ? -3.699 6.660 -4.771 1.00 95.19 92 LEU A CA 1
ATOM 731 C C . LEU A 1 92 ? -4.900 7.000 -3.890 1.00 95.19 92 LEU A C 1
ATOM 733 O O . LEU A 1 92 ? -5.760 6.150 -3.658 1.00 95.19 92 LEU A O 1
ATOM 737 N N . PHE A 1 93 ? -5.003 8.265 -3.478 1.00 94.75 93 PHE A N 1
ATOM 738 C CA . PHE A 1 93 ? -6.232 8.819 -2.917 1.00 94.75 93 PHE A CA 1
ATOM 739 C C . PHE A 1 93 ? -6.961 9.674 -3.942 1.00 94.75 93 PHE A C 1
ATOM 741 O O . PHE A 1 93 ? -6.392 10.565 -4.573 1.00 94.75 93 PHE A O 1
ATOM 748 N N . ARG A 1 94 ? -8.270 9.451 -4.056 1.00 93.62 94 ARG A N 1
ATOM 749 C CA . ARG A 1 94 ? -9.148 10.433 -4.685 1.00 93.62 94 ARG A CA 1
ATOM 750 C C . ARG A 1 94 ? -9.292 11.608 -3.727 1.00 93.62 94 ARG A C 1
ATOM 752 O O . ARG A 1 94 ? -9.607 11.403 -2.562 1.00 93.62 94 ARG A O 1
ATOM 759 N N . ASN A 1 95 ? -9.126 12.832 -4.209 1.00 95.12 95 ASN A N 1
ATOM 760 C CA . ASN A 1 95 ? -9.452 14.005 -3.407 1.00 95.12 95 ASN A CA 1
ATOM 761 C C . ASN A 1 95 ? -10.983 14.119 -3.258 1.00 95.12 95 ASN A C 1
ATOM 763 O O . ASN A 1 95 ? -11.670 14.541 -4.190 1.00 95.12 95 ASN A O 1
ATOM 767 N N . CYS A 1 96 ? -11.522 13.642 -2.136 1.00 94.81 96 CYS A N 1
ATOM 768 C CA . CYS A 1 96 ? -12.946 13.671 -1.812 1.00 94.81 96 CYS A CA 1
ATOM 769 C C . CYS A 1 96 ? -13.180 13.471 -0.307 1.00 94.81 96 CYS A C 1
ATOM 771 O O . CYS A 1 96 ? -12.280 13.034 0.409 1.00 94.81 96 CYS A O 1
ATOM 773 N N . GLN A 1 97 ? -14.414 13.725 0.145 1.00 97.56 97 GLN A N 1
ATOM 774 C CA . GLN A 1 97 ? -14.803 13.590 1.553 1.00 97.56 97 GLN A CA 1
ATOM 775 C C . GLN A 1 97 ? -14.506 12.198 2.121 1.00 97.56 97 GLN A C 1
ATOM 777 O O . GLN A 1 97 ? -13.928 12.095 3.191 1.00 97.56 97 GLN A O 1
ATOM 782 N N . TRP A 1 98 ? -14.795 11.136 1.361 1.00 97.00 98 TRP A N 1
ATOM 783 C CA . TRP A 1 98 ? -14.519 9.764 1.797 1.00 97.00 98 TRP A CA 1
ATOM 784 C C . TRP A 1 98 ? -13.042 9.544 2.165 1.00 97.00 98 TRP A C 1
ATOM 786 O O . TRP A 1 98 ? -12.747 8.854 3.135 1.00 97.00 98 TRP A O 1
ATOM 796 N N . SER A 1 99 ? -12.111 10.147 1.417 1.00 97.69 99 SER A N 1
ATOM 797 C CA . SER A 1 99 ? -10.680 10.033 1.715 1.00 97.69 99 SER A CA 1
ATOM 798 C C . SER A 1 99 ? -10.287 10.824 2.963 1.00 97.69 99 SER A C 1
ATOM 800 O O . SER A 1 99 ? -9.401 10.384 3.684 1.00 97.69 99 SER A O 1
ATOM 802 N N . LEU A 1 100 ? -10.940 11.960 3.236 1.00 97.94 100 LEU A N 1
ATOM 803 C CA . LEU A 1 100 ? -10.733 12.716 4.477 1.00 97.94 100 LEU A CA 1
ATOM 804 C C . LEU A 1 100 ? -11.222 11.909 5.685 1.00 97.94 100 LEU A C 1
ATOM 806 O O . LEU A 1 100 ? -10.467 11.717 6.632 1.00 97.94 100 LEU A O 1
ATOM 810 N N . ASP A 1 101 ? -12.427 11.343 5.595 1.00 98.19 101 ASP A N 1
ATOM 811 C CA . ASP A 1 101 ? -13.004 10.512 6.657 1.00 98.19 101 ASP A CA 1
ATOM 812 C C . ASP A 1 101 ? -12.133 9.272 6.932 1.00 98.19 101 ASP A C 1
ATOM 814 O O . ASP A 1 101 ? -11.942 8.864 8.080 1.00 98.19 101 ASP A O 1
ATOM 818 N N . LEU A 1 102 ? -11.565 8.674 5.878 1.00 97.94 102 LEU A N 1
ATOM 819 C CA . LEU A 1 102 ? -10.642 7.550 6.011 1.00 97.94 102 LEU A CA 1
ATOM 820 C C . LEU A 1 102 ? -9.337 7.958 6.707 1.00 97.94 102 LEU A C 1
ATOM 822 O O . LEU A 1 102 ? -8.841 7.203 7.542 1.00 97.94 102 LEU A O 1
ATOM 826 N N . LEU A 1 103 ? -8.771 9.125 6.378 1.00 98.25 103 LEU A N 1
ATOM 827 C CA . LEU A 1 103 ? -7.565 9.633 7.039 1.00 98.25 103 LEU A CA 1
ATOM 828 C C . LEU A 1 103 ? -7.809 9.845 8.539 1.00 98.25 103 LEU A C 1
ATOM 830 O O . LEU A 1 103 ? -6.987 9.407 9.348 1.00 98.25 103 LEU A O 1
ATOM 834 N N . ASP A 1 104 ? -8.961 10.407 8.910 1.00 97.62 104 ASP A N 1
ATOM 835 C CA . ASP A 1 104 ? -9.364 10.587 10.310 1.00 97.62 104 ASP A CA 1
ATOM 836 C C . ASP A 1 104 ? -9.514 9.248 11.047 1.00 97.62 104 ASP A C 1
ATOM 838 O O . ASP A 1 104 ? -9.106 9.120 12.203 1.00 97.62 104 ASP A O 1
ATOM 842 N N . ALA A 1 105 ? -10.052 8.220 10.384 1.00 97.56 105 ALA A N 1
ATOM 843 C CA . ALA A 1 105 ? -10.184 6.879 10.953 1.00 97.56 105 ALA A CA 1
ATOM 844 C C . ALA A 1 105 ? -8.850 6.110 11.033 1.00 97.56 105 ALA A C 1
ATOM 846 O O . ALA A 1 105 ? -8.699 5.212 11.865 1.00 97.56 105 ALA A O 1
ATOM 847 N N . TRP A 1 106 ? -7.881 6.443 10.178 1.00 98.12 106 TRP A N 1
ATOM 848 C CA . TRP A 1 106 ? -6.584 5.766 10.085 1.00 98.12 106 TRP A CA 1
ATOM 849 C C . TRP A 1 106 ? -5.532 6.352 11.042 1.00 98.12 106 TRP A C 1
ATOM 851 O O . TRP A 1 106 ? -4.758 5.608 11.654 1.00 98.12 106 TRP A O 1
ATOM 861 N N . ALA A 1 107 ? -5.544 7.672 11.238 1.00 97.19 107 ALA A N 1
ATOM 862 C CA . ALA A 1 107 ? -4.614 8.411 12.092 1.00 97.19 107 ALA A CA 1
ATOM 863 C C . ALA A 1 107 ? -4.505 7.967 13.574 1.00 97.19 107 ALA A C 1
ATOM 865 O O . ALA A 1 107 ? -3.407 8.089 14.123 1.00 97.19 107 ALA A O 1
ATOM 866 N N . PRO A 1 108 ? -5.540 7.433 14.263 1.00 95.81 108 PRO A N 1
ATOM 867 C CA . PRO A 1 108 ? -5.500 7.208 15.714 1.00 95.81 108 PRO A CA 1
ATOM 868 C C . PRO A 1 108 ? -4.416 6.243 16.214 1.00 95.81 108 PRO A C 1
ATOM 870 O O . PRO A 1 108 ? -4.019 6.319 17.373 1.00 95.81 108 PRO A O 1
ATOM 873 N N . MET A 1 109 ? -3.903 5.349 15.362 1.00 92.88 109 MET A N 1
ATOM 874 C CA . MET A 1 109 ? -2.788 4.448 15.710 1.00 92.88 109 MET A CA 1
ATOM 875 C C . MET A 1 109 ? -1.402 5.080 15.483 1.00 92.88 109 MET A C 1
ATOM 877 O O . MET A 1 109 ? -0.373 4.447 15.729 1.00 92.88 109 MET A O 1
ATOM 881 N N . GLY A 1 110 ? -1.373 6.320 14.995 1.00 92.25 110 GLY A N 1
ATOM 882 C CA . GLY A 1 110 ? -0.188 7.065 14.595 1.00 92.25 110 GLY A CA 1
ATOM 883 C C . GLY A 1 110 ? 0.581 7.767 15.720 1.00 92.25 110 GLY A C 1
ATOM 884 O O . GLY A 1 110 ? 1.806 7.709 15.672 1.00 92.25 110 GLY A O 1
ATOM 885 N N . PRO A 1 111 ? -0.025 8.420 16.730 1.00 95.31 111 PRO A N 1
ATOM 886 C CA . PRO A 1 111 ? 0.721 9.255 17.679 1.00 95.31 111 PRO A CA 1
ATOM 887 C C . PRO A 1 111 ? 1.852 8.520 18.413 1.00 95.31 111 PRO A C 1
ATOM 889 O O . PRO A 1 111 ? 1.643 7.452 18.990 1.00 95.31 111 PRO A O 1
ATOM 892 N N . LYS A 1 112 ? 3.067 9.093 18.399 1.00 91.94 112 LYS A N 1
ATOM 893 C CA . LYS A 1 112 ? 4.254 8.520 19.064 1.00 91.94 112 LYS A CA 1
ATOM 894 C C . LYS A 1 112 ? 4.008 8.335 20.573 1.00 91.94 112 LYS A C 1
ATOM 896 O O . LYS A 1 112 ? 3.287 9.104 21.200 1.00 91.94 112 LYS A O 1
ATOM 901 N N . GLY A 1 113 ? 4.651 7.323 21.159 1.00 93.69 113 GLY A N 1
ATOM 902 C CA . GLY A 1 113 ? 4.542 6.998 22.585 1.00 93.69 113 GLY A CA 1
ATOM 903 C C . GLY A 1 113 ? 3.603 5.815 22.864 1.00 93.69 113 GLY A C 1
ATOM 904 O O . GLY A 1 113 ? 3.479 4.933 22.007 1.00 93.69 113 GLY A O 1
ATOM 905 N N . PRO A 1 114 ? 2.943 5.780 24.041 1.00 94.56 114 PRO A N 1
ATOM 906 C CA . PRO A 1 114 ? 2.141 4.635 24.478 1.00 94.56 114 PRO A CA 1
ATOM 907 C C . PRO A 1 114 ? 1.035 4.242 23.493 1.00 94.56 114 PRO A C 1
ATOM 909 O O . PRO A 1 114 ? 0.778 3.059 23.306 1.00 94.56 114 PRO A O 1
ATOM 912 N N . ILE A 1 115 ? 0.430 5.217 22.804 1.00 92.38 115 ILE A N 1
ATOM 913 C CA . ILE A 1 115 ? -0.635 4.973 21.818 1.00 92.38 115 ILE A CA 1
ATOM 914 C C . ILE A 1 115 ? -0.133 4.060 20.691 1.00 92.38 115 ILE A C 1
ATOM 916 O O . ILE A 1 115 ? -0.703 2.992 20.463 1.00 92.38 115 ILE A O 1
ATOM 920 N N . ARG A 1 116 ? 0.968 4.428 20.019 1.00 95.00 116 ARG A N 1
ATOM 921 C CA . ARG A 1 116 ? 1.553 3.624 18.929 1.00 95.00 116 ARG A CA 1
ATOM 922 C C . ARG A 1 116 ? 2.078 2.268 19.414 1.00 95.00 116 ARG A C 1
ATOM 924 O O . ARG A 1 116 ? 2.098 1.305 18.646 1.00 95.00 116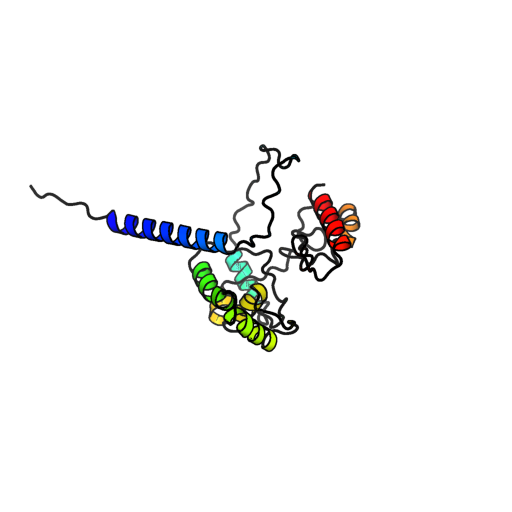 ARG A O 1
ATOM 931 N N . GLU A 1 117 ? 2.528 2.173 20.663 1.00 94.12 117 GLU A N 1
ATOM 932 C CA . GLU A 1 117 ? 3.022 0.922 21.255 1.00 94.12 117 GLU A CA 1
ATOM 933 C C . GLU A 1 117 ? 1.889 -0.066 21.547 1.00 94.12 117 GLU A C 1
ATOM 935 O O . GLU A 1 117 ? 1.957 -1.213 21.099 1.00 94.12 117 GLU A O 1
ATOM 940 N N . GLU A 1 118 ? 0.818 0.380 22.206 1.00 95.12 118 GLU A N 1
ATOM 941 C CA . GLU A 1 118 ? -0.362 -0.450 22.469 1.00 95.12 118 GLU A CA 1
ATOM 942 C C . GLU A 1 118 ? -1.090 -0.824 21.174 1.00 95.12 118 GLU A C 1
ATOM 944 O O . GLU A 1 118 ? -1.432 -1.991 20.970 1.00 95.12 118 GLU A O 1
ATOM 949 N N . ALA A 1 119 ? -1.228 0.117 20.233 1.00 95.94 119 ALA A N 1
ATOM 950 C CA . ALA A 1 119 ? -1.757 -0.183 18.906 1.00 95.94 119 ALA A CA 1
ATOM 951 C C . ALA A 1 119 ? -0.909 -1.251 18.191 1.00 95.94 119 ALA A C 1
ATOM 953 O O . ALA A 1 119 ? -1.452 -2.165 17.576 1.00 95.94 119 ALA A O 1
ATOM 954 N N . GLY A 1 120 ? 0.421 -1.211 18.327 1.00 96.94 120 GLY A N 1
ATOM 955 C CA . GLY A 1 120 ? 1.313 -2.237 17.781 1.00 96.94 120 GLY A CA 1
ATOM 956 C C . GLY A 1 120 ? 1.018 -3.641 18.317 1.00 96.94 120 GLY A C 1
ATOM 957 O O . GLY A 1 120 ? 1.025 -4.608 17.548 1.00 96.94 120 GLY A O 1
ATOM 958 N N . LYS A 1 121 ? 0.698 -3.769 19.610 1.00 97.12 121 LYS A N 1
ATOM 959 C CA . LYS A 1 121 ? 0.294 -5.048 20.219 1.00 97.12 121 LYS A CA 1
ATOM 960 C C . LYS A 1 121 ? -1.039 -5.536 19.655 1.00 97.12 121 LYS A C 1
ATOM 962 O O . LYS A 1 121 ? -1.130 -6.697 19.260 1.00 97.12 121 LYS A O 1
ATOM 967 N N . VAL A 1 122 ? -2.032 -4.649 19.536 1.00 96.38 122 VAL A N 1
ATOM 968 C CA . VAL A 1 122 ? -3.337 -4.965 18.924 1.00 96.38 122 VAL A CA 1
ATOM 969 C C . VAL A 1 122 ? -3.157 -5.454 17.486 1.00 96.38 122 VAL A C 1
ATOM 971 O O . VAL A 1 122 ? -3.677 -6.507 17.126 1.00 96.38 122 VAL A O 1
ATOM 974 N N . LEU A 1 123 ? -2.368 -4.747 16.675 1.00 96.69 123 LEU A N 1
ATOM 975 C CA . LEU A 1 123 ? -2.104 -5.124 15.285 1.00 96.69 123 LEU A CA 1
ATOM 976 C C . LEU A 1 123 ? -1.386 -6.474 15.179 1.00 96.69 123 LEU A C 1
ATOM 978 O O . LEU A 1 123 ? -1.716 -7.276 14.314 1.00 96.69 123 LEU A O 1
ATOM 982 N N . THR A 1 124 ? -0.427 -6.748 16.066 1.00 97.62 124 THR A N 1
ATOM 983 C CA . THR A 1 124 ? 0.294 -8.036 16.100 1.00 97.62 124 THR A CA 1
ATOM 984 C C . THR A 1 124 ? -0.631 -9.193 16.470 1.00 97.62 124 THR A C 1
ATOM 986 O O . THR A 1 124 ? -0.519 -10.271 15.897 1.00 97.62 124 THR A O 1
ATOM 989 N N . ALA A 1 125 ? -1.567 -8.972 17.396 1.00 95.56 125 ALA A N 1
ATOM 990 C CA . ALA A 1 125 ? -2.525 -9.990 17.817 1.00 95.56 125 ALA A CA 1
ATOM 991 C C . ALA A 1 125 ? -3.584 -10.306 16.746 1.00 95.56 125 ALA A C 1
ATOM 993 O O . ALA A 1 125 ? -4.106 -11.418 16.720 1.00 95.56 125 ALA A O 1
ATOM 994 N N . ASN A 1 126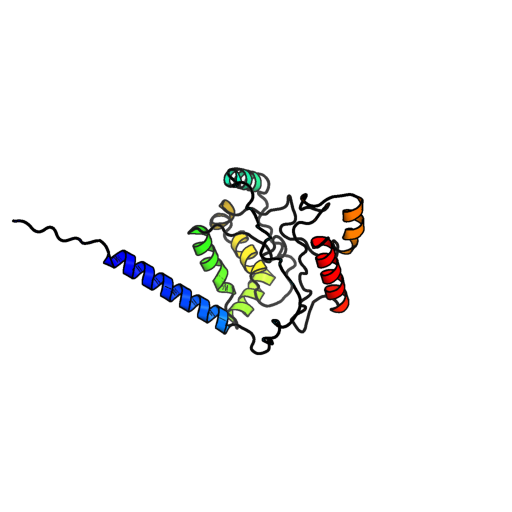 ? -3.904 -9.343 15.875 1.00 94.50 126 ASN A N 1
ATOM 995 C CA . ASN A 1 126 ? -5.007 -9.463 14.918 1.00 94.50 126 ASN A CA 1
ATOM 996 C C . ASN A 1 126 ? -4.564 -9.691 13.465 1.00 94.50 126 ASN A C 1
ATOM 998 O O . ASN A 1 126 ? -5.372 -10.152 12.664 1.00 94.50 126 ASN A O 1
ATOM 1002 N N . LEU A 1 127 ? -3.313 -9.391 13.098 1.00 95.44 127 LEU A N 1
ATOM 1003 C CA . LEU A 1 127 ? -2.825 -9.549 11.726 1.00 95.44 127 LEU A CA 1
ATOM 1004 C C . LEU A 1 127 ? -1.877 -10.740 11.591 1.00 95.44 127 LEU A C 1
ATOM 1006 O O . LEU A 1 127 ? -0.844 -10.840 12.256 1.00 95.44 127 LEU A O 1
ATOM 1010 N N . LYS A 1 128 ? -2.202 -11.637 10.660 1.00 96.62 128 LYS A N 1
ATOM 1011 C CA . LYS A 1 128 ? -1.442 -12.858 10.400 1.00 96.62 128 LYS A CA 1
ATOM 1012 C C . LYS A 1 128 ? -0.037 -12.518 9.911 1.00 96.62 128 LYS A C 1
ATOM 1014 O O . LYS A 1 128 ? 0.132 -11.805 8.923 1.00 96.62 128 LYS A O 1
ATOM 1019 N N . GLY A 1 129 ? 0.961 -13.101 10.573 1.00 96.38 129 GLY A N 1
ATOM 1020 C CA . GLY A 1 129 ? 2.368 -13.018 10.180 1.00 96.38 129 GLY A CA 1
ATOM 1021 C C . GLY A 1 129 ? 3.063 -11.705 10.536 1.00 96.38 129 GLY A C 1
ATOM 1022 O O . GLY A 1 129 ? 4.222 -11.551 10.164 1.00 96.38 129 GLY A O 1
ATOM 1023 N N . ARG A 1 130 ? 2.393 -10.775 11.235 1.00 97.19 130 ARG A N 1
ATOM 1024 C CA . ARG A 1 130 ? 2.993 -9.507 11.665 1.00 97.19 130 ARG A CA 1
ATOM 1025 C C . ARG A 1 130 ? 3.985 -9.742 12.814 1.00 97.19 130 ARG A C 1
ATOM 1027 O O . ARG A 1 130 ? 3.578 -10.283 13.839 1.00 97.19 130 ARG A O 1
ATOM 1034 N N . PRO A 1 131 ? 5.252 -9.310 12.703 1.00 95.50 131 PRO A N 1
ATOM 1035 C CA . PRO A 1 131 ? 6.179 -9.312 13.835 1.00 95.50 131 PRO A CA 1
ATOM 1036 C C . PRO A 1 131 ? 5.744 -8.363 14.965 1.00 95.50 131 PRO A C 1
ATOM 1038 O O . PRO A 1 131 ? 4.961 -7.433 14.759 1.00 95.50 131 PRO A O 1
ATOM 1041 N N . ALA A 1 132 ? 6.301 -8.555 16.163 1.00 96.31 132 ALA A N 1
ATOM 1042 C CA . ALA A 1 132 ? 6.037 -7.691 17.311 1.00 96.31 132 ALA A CA 1
ATOM 1043 C C . ALA A 1 132 ? 6.857 -6.391 17.234 1.00 96.31 132 ALA A C 1
ATOM 1045 O O . ALA A 1 132 ? 8.049 -6.370 17.529 1.00 96.31 132 ALA A O 1
ATOM 1046 N N . PHE A 1 133 ? 6.206 -5.296 16.844 1.00 94.69 133 PHE A N 1
ATOM 1047 C CA . PHE A 1 133 ? 6.760 -3.939 16.864 1.00 94.69 133 PHE A CA 1
ATOM 1048 C C . PHE A 1 133 ? 5.635 -2.893 16.917 1.00 94.69 133 PHE A C 1
ATOM 1050 O O . PHE A 1 133 ? 4.449 -3.232 16.793 1.00 94.69 133 PHE A O 1
ATOM 1057 N N . LYS A 1 134 ? 6.009 -1.617 17.097 1.00 95.44 134 LYS A N 1
ATOM 1058 C CA . LYS A 1 134 ? 5.086 -0.466 17.167 1.00 95.44 134 LYS A CA 1
ATOM 1059 C C . LYS A 1 134 ? 4.140 -0.422 15.960 1.00 95.44 134 LYS A C 1
ATOM 1061 O O . LYS A 1 134 ? 4.444 -0.985 14.905 1.00 95.44 134 LYS A O 1
ATOM 1066 N N . ALA A 1 135 ? 2.984 0.220 16.103 1.00 96.25 135 ALA A N 1
ATOM 1067 C CA . ALA A 1 135 ? 2.064 0.398 14.985 1.00 96.25 135 ALA A CA 1
ATOM 1068 C C . ALA A 1 135 ? 2.747 1.105 13.802 1.00 96.25 135 ALA A C 1
ATOM 1070 O O . ALA A 1 135 ? 3.589 1.987 13.981 1.00 96.25 135 ALA A O 1
ATOM 1071 N N . ASN A 1 136 ? 2.382 0.668 12.600 1.00 97.44 136 ASN A N 1
ATOM 1072 C CA . ASN A 1 136 ? 2.756 1.275 11.329 1.00 97.44 136 ASN A CA 1
ATOM 1073 C C . ASN A 1 136 ? 1.478 1.490 10.517 1.00 97.44 136 ASN A C 1
ATOM 1075 O O . ASN A 1 136 ? 0.474 0.805 10.739 1.00 97.44 136 ASN A O 1
ATOM 1079 N N . ASP A 1 137 ? 1.537 2.432 9.592 1.00 98.06 137 ASP A N 1
ATOM 1080 C CA . ASP A 1 137 ? 0.441 2.861 8.737 1.00 98.06 137 ASP A CA 1
ATOM 1081 C C . ASP A 1 137 ? -0.119 1.693 7.899 1.00 98.06 137 ASP A C 1
ATOM 1083 O O . ASP A 1 137 ? -1.331 1.474 7.930 1.00 98.06 137 ASP A O 1
ATOM 1087 N N . GLN A 1 138 ? 0.730 0.858 7.279 1.00 98.12 138 GLN A N 1
ATOM 1088 C CA . GLN A 1 138 ? 0.292 -0.301 6.479 1.00 98.12 138 GLN A CA 1
ATOM 1089 C C . GLN A 1 138 ? -0.596 -1.259 7.282 1.00 98.12 138 GLN A C 1
ATOM 1091 O O . GLN A 1 138 ? -1.698 -1.619 6.869 1.00 98.12 138 GLN A O 1
ATOM 1096 N N . SER A 1 139 ? -0.120 -1.668 8.458 1.00 98.00 139 SER A N 1
ATOM 1097 C CA . SER A 1 139 ? -0.846 -2.570 9.352 1.00 98.00 139 SER A CA 1
ATOM 1098 C C . SER A 1 139 ? -2.121 -1.919 9.886 1.00 98.00 139 SER A C 1
ATOM 1100 O O . SER A 1 139 ? -3.152 -2.582 9.951 1.00 98.00 139 SER A O 1
ATOM 1102 N N . ALA A 1 140 ? -2.073 -0.633 10.245 1.00 98.00 140 ALA A N 1
ATOM 1103 C CA . ALA A 1 140 ? -3.245 0.094 10.722 1.00 98.00 140 A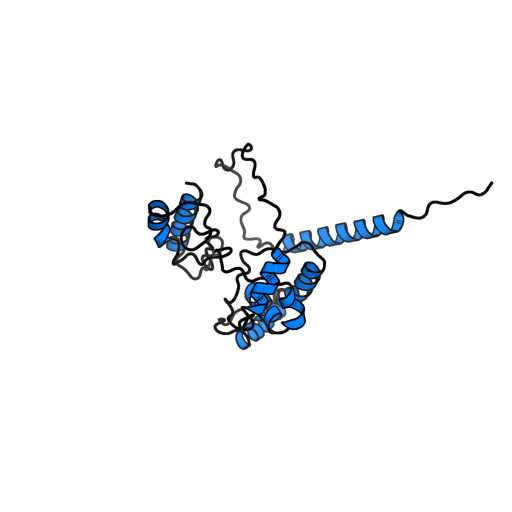LA A CA 1
ATOM 1104 C C . ALA A 1 140 ? -4.340 0.180 9.646 1.00 98.00 140 ALA A C 1
ATOM 1106 O O . ALA A 1 140 ? -5.507 -0.053 9.960 1.00 98.00 140 ALA A O 1
ATOM 1107 N N . LEU A 1 141 ? -3.972 0.414 8.380 1.00 98.12 141 LEU A N 1
ATOM 1108 C CA . LEU A 1 141 ? -4.930 0.452 7.275 1.00 98.12 141 LEU A CA 1
ATOM 1109 C C . LEU A 1 141 ? -5.557 -0.921 7.040 1.00 98.12 141 LEU A C 1
ATOM 1111 O O . LEU A 1 141 ? -6.775 -1.027 6.953 1.00 98.12 141 LEU A O 1
ATOM 1115 N N . ILE A 1 142 ? -4.749 -1.986 6.992 1.00 97.50 142 ILE A N 1
ATOM 1116 C CA . ILE A 1 142 ? -5.260 -3.358 6.838 1.00 97.50 142 ILE A CA 1
ATOM 1117 C C . ILE A 1 142 ? -6.239 -3.686 7.963 1.00 97.50 142 ILE A C 1
ATOM 1119 O O . ILE A 1 142 ? -7.338 -4.168 7.705 1.00 97.50 142 ILE A O 1
ATOM 1123 N N . TYR A 1 143 ? -5.866 -3.393 9.208 1.00 96.94 143 TYR A N 1
ATOM 1124 C CA . TYR A 1 143 ? -6.728 -3.640 10.356 1.00 96.94 143 TYR A CA 1
ATOM 1125 C C . TYR A 1 143 ? -8.038 -2.849 10.278 1.00 96.94 143 TYR A C 1
ATOM 1127 O O . TYR A 1 143 ? -9.098 -3.415 10.543 1.00 96.94 143 TYR A O 1
ATOM 1135 N N . LEU A 1 144 ? -7.999 -1.577 9.870 1.00 96.69 144 LEU A N 1
ATOM 1136 C CA . LEU A 1 144 ? -9.194 -0.757 9.659 1.00 96.69 144 LEU A CA 1
ATOM 1137 C C . LEU A 1 144 ? -10.106 -1.360 8.580 1.00 96.69 144 LEU A C 1
ATOM 1139 O O . LEU A 1 144 ? -11.298 -1.548 8.816 1.00 96.69 144 LEU A O 1
ATOM 1143 N N . LEU A 1 145 ? -9.544 -1.731 7.427 1.00 95.94 145 LEU A N 1
ATOM 1144 C CA . LEU A 1 145 ? -10.299 -2.321 6.321 1.00 95.94 145 LEU A CA 1
ATOM 1145 C C . LEU A 1 145 ? -10.913 -3.676 6.689 1.00 95.94 145 LEU A C 1
ATOM 1147 O O . LEU A 1 145 ? -12.028 -3.969 6.269 1.00 95.94 145 LEU A O 1
ATOM 1151 N N . VAL A 1 146 ? -10.215 -4.497 7.478 1.00 93.69 146 VAL A N 1
ATOM 1152 C CA . VAL A 1 146 ? -10.735 -5.789 7.946 1.00 93.69 146 VAL A CA 1
ATOM 1153 C C . VAL A 1 146 ? -11.806 -5.609 9.019 1.00 93.69 146 VAL A C 1
ATOM 1155 O O . VAL A 1 146 ? -12.878 -6.201 8.918 1.00 93.69 146 VAL A O 1
ATOM 1158 N N . SER A 1 147 ? -11.541 -4.792 10.039 1.00 93.81 147 SER A N 1
ATOM 1159 C CA . SER A 1 147 ? -12.447 -4.613 11.183 1.00 93.81 147 SER A CA 1
ATOM 1160 C C . SER A 1 147 ? -13.709 -3.816 10.845 1.00 93.81 147 SER A C 1
ATOM 1162 O O . SER A 1 147 ? -14.732 -3.992 11.500 1.00 93.81 147 SER A O 1
ATOM 1164 N N . GLN A 1 148 ? -13.655 -2.962 9.821 1.00 94.88 148 GLN A N 1
ATOM 1165 C CA . GLN A 1 148 ? -14.753 -2.098 9.386 1.00 94.88 148 GLN A CA 1
ATOM 1166 C C . GLN A 1 148 ? -15.023 -2.262 7.879 1.00 94.88 148 GLN A C 1
ATOM 1168 O O . GLN A 1 148 ? -15.255 -1.286 7.160 1.00 94.88 148 GLN A O 1
ATOM 1173 N N . LYS A 1 149 ? -14.986 -3.513 7.395 1.00 92.50 149 LYS A N 1
ATOM 1174 C CA . LYS A 1 149 ? -15.154 -3.880 5.977 1.00 92.50 149 LYS A CA 1
ATOM 1175 C C . LYS A 1 149 ? -16.344 -3.180 5.320 1.00 92.50 149 LYS A C 1
ATOM 1177 O O . LYS A 1 149 ? -16.174 -2.574 4.265 1.00 92.50 149 LYS A O 1
ATOM 1182 N N . ASP A 1 150 ? -17.506 -3.208 5.964 1.00 92.62 150 ASP A N 1
ATOM 1183 C CA . ASP A 1 150 ? -18.751 -2.671 5.402 1.00 92.62 150 ASP A CA 1
ATOM 1184 C C . ASP A 1 150 ? -18.741 -1.142 5.232 1.00 92.62 150 ASP A C 1
ATOM 1186 O O . ASP A 1 150 ? -19.460 -0.618 4.386 1.00 92.62 150 ASP A O 1
ATOM 1190 N N . LEU A 1 151 ? -17.910 -0.423 5.996 1.00 94.81 151 LEU A N 1
ATOM 1191 C CA . LEU A 1 151 ? -17.795 1.036 5.914 1.00 94.81 151 LEU A CA 1
ATOM 1192 C C . LEU A 1 151 ? -16.812 1.478 4.824 1.00 94.81 151 LEU A C 1
ATOM 1194 O O . LEU A 1 151 ? -17.072 2.437 4.097 1.00 94.81 151 LEU A O 1
ATOM 1198 N N . TRP A 1 152 ? -15.678 0.785 4.700 1.00 95.94 152 TRP A N 1
ATOM 1199 C CA . TRP A 1 152 ? -14.557 1.279 3.894 1.00 95.94 152 TRP A CA 1
ATOM 1200 C C . TRP A 1 152 ? -14.385 0.546 2.566 1.00 95.94 152 TRP A C 1
ATOM 1202 O O . TRP A 1 152 ? -14.081 1.171 1.548 1.00 95.94 152 TRP A O 1
ATOM 1212 N N . MET A 1 153 ? -14.591 -0.773 2.529 1.00 94.06 153 MET A N 1
ATOM 1213 C CA . MET A 1 153 ? -14.160 -1.581 1.382 1.00 94.06 153 MET A CA 1
ATOM 1214 C C . MET A 1 153 ? -14.939 -1.305 0.098 1.00 94.06 153 MET A C 1
ATOM 1216 O O . MET A 1 153 ? -14.402 -1.521 -0.984 1.00 94.06 153 MET A O 1
ATOM 1220 N N . GLU A 1 154 ? -16.155 -0.760 0.181 1.00 94.94 154 GLU A N 1
ATOM 1221 C CA . GLU A 1 154 ? -16.970 -0.435 -0.997 1.00 94.94 154 GLU A CA 1
ATOM 1222 C C . GLU A 1 154 ? -16.277 0.552 -1.957 1.00 94.94 154 GLU A C 1
ATOM 1224 O O . GLU A 1 154 ? -16.586 0.576 -3.154 1.00 94.94 154 GLU A O 1
ATOM 1229 N N . LYS A 1 155 ? -15.337 1.370 -1.455 1.00 95.44 155 LYS A N 1
ATOM 1230 C CA . LYS A 1 155 ? -14.571 2.354 -2.240 1.00 95.44 155 LYS A CA 1
ATOM 1231 C C . LYS A 1 155 ? -13.096 1.987 -2.430 1.00 95.44 155 LYS A C 1
ATOM 1233 O O . LYS A 1 155 ? -12.391 2.717 -3.125 1.00 95.44 155 LYS A O 1
ATOM 1238 N N . VAL A 1 156 ? -12.647 0.847 -1.905 1.00 95.44 156 VAL A N 1
ATOM 1239 C CA . VAL A 1 156 ? -11.265 0.369 -2.050 1.00 95.44 156 VAL A CA 1
ATOM 1240 C C . VAL A 1 156 ? -11.132 -0.530 -3.277 1.00 95.44 156 VAL A C 1
ATOM 1242 O O . VAL A 1 156 ? -11.991 -1.361 -3.564 1.00 95.44 156 VAL A O 1
ATOM 1245 N N . PHE A 1 157 ? -10.028 -0.363 -4.000 1.00 95.56 157 PHE A N 1
ATOM 1246 C CA . PHE A 1 157 ? -9.595 -1.249 -5.073 1.00 95.56 157 PHE A CA 1
ATOM 1247 C C . PHE A 1 157 ? -8.163 -1.688 -4.785 1.00 95.56 157 PHE A C 1
ATOM 1249 O O . PHE A 1 157 ? -7.292 -0.834 -4.623 1.00 95.56 157 PHE A O 1
ATOM 1256 N N . VAL A 1 158 ? -7.921 -2.996 -4.700 1.00 94.69 158 VAL A N 1
ATOM 1257 C CA . VAL A 1 158 ? -6.569 -3.529 -4.492 1.00 94.69 158 VAL A CA 1
ATOM 1258 C C . VAL A 1 158 ? -6.017 -3.971 -5.844 1.00 94.69 158 VAL A C 1
ATOM 1260 O O . VAL A 1 158 ? -6.416 -5.001 -6.383 1.00 94.69 158 VAL A O 1
ATOM 1263 N N . GLU A 1 159 ? -5.124 -3.152 -6.393 1.00 94.25 159 GLU A N 1
ATOM 1264 C CA . GLU A 1 159 ? -4.483 -3.381 -7.689 1.00 94.25 159 GLU A CA 1
ATOM 1265 C C . GLU A 1 159 ? -3.577 -4.620 -7.653 1.00 94.25 159 GLU A C 1
ATOM 1267 O O . GLU A 1 159 ? -2.770 -4.788 -6.737 1.00 94.25 159 GLU A O 1
ATOM 1272 N N . ASN A 1 160 ? -3.708 -5.485 -8.657 1.00 92.19 160 ASN A N 1
ATOM 1273 C CA . ASN A 1 160 ? -2.894 -6.691 -8.812 1.00 92.19 160 ASN A CA 1
ATOM 1274 C C . ASN A 1 160 ? -2.601 -7.083 -10.273 1.00 92.19 160 ASN A C 1
ATOM 1276 O O . ASN A 1 160 ? -1.944 -8.096 -10.502 1.00 92.19 160 ASN A O 1
ATOM 1280 N N . SER A 1 161 ? -3.082 -6.311 -11.247 1.00 92.69 161 SER A N 1
ATOM 1281 C CA . SER A 1 161 ? -2.821 -6.483 -12.678 1.00 92.69 161 SER A CA 1
ATOM 1282 C C . SER A 1 161 ? -1.478 -5.900 -13.110 1.00 92.69 161 SER A C 1
ATOM 1284 O O . SER A 1 161 ? -0.899 -6.358 -14.090 1.00 92.69 161 SER A O 1
ATOM 1286 N N . TYR A 1 162 ? -0.953 -4.937 -12.354 1.00 95.19 162 TYR A N 1
ATOM 1287 C CA . TYR A 1 162 ? 0.393 -4.403 -12.518 1.00 95.19 162 TYR A CA 1
ATOM 1288 C C . TYR A 1 162 ? 1.013 -4.081 -11.156 1.00 95.19 162 TYR A C 1
ATOM 1290 O O . TYR A 1 162 ? 0.350 -4.033 -10.117 1.00 95.19 162 TYR A O 1
ATOM 1298 N N . TYR A 1 163 ? 2.320 -3.858 -11.145 1.00 96.75 163 TYR A N 1
ATOM 1299 C CA . TYR A 1 163 ? 3.099 -3.600 -9.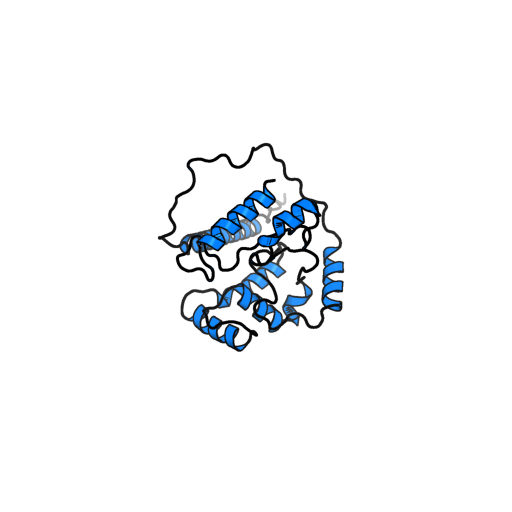945 1.00 96.75 163 TYR A CA 1
ATOM 1300 C C . TYR A 1 163 ? 3.068 -2.133 -9.533 1.00 96.75 163 TYR A C 1
ATOM 1302 O O . TYR A 1 163 ? 4.087 -1.446 -9.566 1.00 96.75 163 TYR A O 1
ATOM 1310 N N . LEU A 1 164 ? 1.905 -1.670 -9.057 1.00 96.50 164 LEU A N 1
ATOM 1311 C CA . LEU A 1 164 ? 1.808 -0.396 -8.332 1.00 96.50 164 LEU A CA 1
ATOM 1312 C C . LEU A 1 164 ? 2.734 -0.384 -7.101 1.00 96.50 164 LEU A C 1
ATOM 1314 O O . LEU A 1 164 ? 3.282 0.649 -6.728 1.00 96.50 164 LEU A O 1
ATOM 1318 N N . HIS A 1 165 ? 2.959 -1.567 -6.533 1.00 96.81 165 HIS A N 1
ATOM 1319 C CA . HIS A 1 165 ? 4.032 -1.888 -5.610 1.00 96.81 165 HIS A CA 1
ATOM 1320 C C . HIS A 1 165 ? 4.619 -3.260 -5.976 1.00 96.81 165 HIS A C 1
ATOM 1322 O O . HIS A 1 165 ? 3.869 -4.220 -6.168 1.00 96.81 165 HIS A O 1
ATOM 1328 N N . ARG A 1 166 ? 5.952 -3.389 -5.994 1.00 95.88 166 ARG A N 1
ATOM 1329 C CA . ARG A 1 166 ? 6.633 -4.689 -6.042 1.00 95.88 166 ARG A CA 1
ATOM 1330 C C . ARG A 1 166 ? 7.836 -4.736 -5.121 1.00 95.88 166 ARG A C 1
ATOM 1332 O O . ARG A 1 166 ? 8.669 -3.834 -5.111 1.00 95.88 166 ARG A O 1
ATOM 1339 N N . TYR A 1 167 ? 7.933 -5.835 -4.384 1.00 95.75 167 TYR A N 1
ATOM 1340 C CA . TYR A 1 167 ? 9.080 -6.152 -3.551 1.00 95.75 167 TYR A CA 1
ATOM 1341 C C . TYR A 1 167 ? 10.336 -6.411 -4.400 1.00 95.75 167 TYR A C 1
ATOM 1343 O O . TYR A 1 167 ? 10.332 -7.249 -5.303 1.00 95.75 167 TYR A O 1
ATOM 1351 N N . TRP A 1 168 ? 11.400 -5.674 -4.089 1.00 96.88 168 TRP A N 1
ATOM 1352 C CA . TRP A 1 168 ? 12.622 -5.580 -4.888 1.00 96.88 168 TRP A CA 1
ATOM 1353 C C . TRP A 1 168 ? 13.455 -6.867 -4.968 1.00 96.88 168 TRP A C 1
ATOM 1355 O O . TRP A 1 168 ? 14.002 -7.165 -6.025 1.00 96.88 168 TRP A O 1
ATOM 1365 N N . ALA A 1 169 ? 13.566 -7.642 -3.882 1.00 92.81 169 ALA A N 1
ATOM 1366 C CA . ALA A 1 169 ? 14.662 -8.610 -3.755 1.00 92.81 169 ALA A CA 1
ATOM 1367 C C . ALA A 1 169 ? 14.590 -9.800 -4.725 1.00 92.81 169 ALA A C 1
ATOM 1369 O O . ALA A 1 169 ? 15.601 -10.455 -4.934 1.00 92.81 169 ALA A O 1
ATOM 1370 N N . GLY A 1 170 ? 13.416 -10.089 -5.296 1.00 89.12 170 GLY A N 1
ATOM 1371 C CA . GLY A 1 170 ? 13.246 -11.090 -6.362 1.00 89.12 170 GLY A CA 1
ATOM 1372 C C . GLY A 1 170 ? 12.995 -10.481 -7.745 1.00 89.12 170 GLY A C 1
ATOM 1373 O O . GLY A 1 170 ? 12.588 -11.188 -8.664 1.00 89.12 170 GLY A O 1
ATOM 1374 N N . LEU A 1 171 ? 13.128 -9.162 -7.866 1.00 94.69 171 LEU A N 1
ATOM 1375 C CA . LEU A 1 171 ? 12.861 -8.409 -9.086 1.00 94.69 171 LEU A CA 1
ATOM 1376 C C . LEU A 1 171 ? 14.151 -7.896 -9.719 1.00 94.69 171 LEU A C 1
ATOM 1378 O O . LEU A 1 171 ? 14.307 -8.030 -10.925 1.00 94.69 171 LEU A O 1
ATOM 1382 N N . VAL A 1 172 ? 15.051 -7.334 -8.907 1.00 96.12 172 VAL A N 1
ATOM 1383 C CA . VAL A 1 172 ? 16.267 -6.669 -9.400 1.00 96.12 172 VAL A CA 1
ATOM 1384 C C . VAL A 1 172 ? 17.185 -7.614 -10.172 1.00 96.12 172 VAL A C 1
ATOM 1386 O O . VAL A 1 172 ? 17.707 -7.234 -11.208 1.00 96.12 172 VAL A O 1
ATOM 1389 N N . ASP A 1 173 ? 17.264 -8.878 -9.751 1.00 94.88 173 ASP A N 1
ATOM 1390 C CA . ASP A 1 173 ? 18.074 -9.915 -10.409 1.00 94.88 173 ASP A CA 1
ATOM 1391 C C . ASP A 1 173 ? 17.508 -10.355 -11.780 1.00 94.88 173 ASP A C 1
ATOM 1393 O O . ASP A 1 173 ? 18.053 -11.249 -12.424 1.00 94.88 173 ASP A O 1
ATOM 1397 N N . ARG A 1 174 ? 16.365 -9.800 -12.209 1.00 96.56 174 ARG A N 1
ATOM 1398 C CA . ARG A 1 174 ? 15.697 -10.126 -13.479 1.00 96.56 174 ARG A CA 1
ATOM 1399 C C . ARG A 1 174 ? 15.747 -8.988 -14.495 1.00 96.56 174 ARG A C 1
ATOM 1401 O O . ARG A 1 174 ? 15.185 -9.147 -15.576 1.00 96.56 174 ARG A O 1
ATOM 1408 N N . TYR A 1 175 ? 16.361 -7.849 -14.184 1.00 96.69 175 TYR A N 1
ATOM 1409 C CA . TYR A 1 175 ? 16.336 -6.702 -15.092 1.00 96.69 175 TYR A CA 1
ATOM 1410 C C . TYR A 1 175 ? 17.005 -6.985 -16.434 1.00 96.69 175 TYR A C 1
ATOM 1412 O O . TYR A 1 175 ? 16.457 -6.608 -17.465 1.00 96.69 175 TYR A O 1
ATOM 1420 N N . GLU A 1 176 ? 18.117 -7.714 -16.454 1.00 95.12 176 GLU A N 1
ATOM 1421 C CA . GLU A 1 176 ? 18.800 -8.098 -17.690 1.00 95.12 176 GLU A CA 1
ATOM 1422 C C . GLU A 1 176 ? 17.902 -8.974 -18.574 1.00 95.12 176 GLU A C 1
ATOM 1424 O O . GLU A 1 176 ? 17.786 -8.736 -19.775 1.00 95.12 176 GLU A O 1
ATOM 1429 N N . GLU A 1 177 ? 17.194 -9.936 -17.970 1.00 96.50 177 GLU A N 1
ATOM 1430 C CA . GLU A 1 177 ? 16.197 -10.752 -18.673 1.00 96.50 177 GLU A CA 1
ATOM 1431 C C . GLU A 1 177 ? 15.071 -9.875 -19.246 1.00 96.50 177 GLU A C 1
ATOM 1433 O O . GLU A 1 177 ? 14.603 -10.106 -20.364 1.00 96.50 177 GLU A O 1
ATOM 1438 N N . MET A 1 178 ? 14.614 -8.879 -18.481 1.00 96.88 178 MET A N 1
ATOM 1439 C CA . MET A 1 178 ? 13.530 -7.994 -18.901 1.00 96.88 178 MET A CA 1
ATOM 1440 C C . MET A 1 178 ? 13.931 -7.097 -20.069 1.00 96.88 178 MET A C 1
ATOM 1442 O O . MET A 1 178 ? 13.141 -6.948 -20.998 1.00 96.88 178 MET A O 1
ATOM 1446 N N . ILE A 1 179 ? 15.153 -6.561 -20.046 1.00 95.50 179 ILE A N 1
ATOM 1447 C CA . ILE A 1 179 ? 15.721 -5.760 -21.138 1.00 95.50 179 ILE A CA 1
ATOM 1448 C C . ILE A 1 179 ? 15.819 -6.591 -22.423 1.00 95.50 179 ILE A C 1
ATOM 1450 O O . ILE A 1 179 ? 15.518 -6.089 -23.501 1.00 95.50 179 ILE A O 1
ATOM 1454 N N . GLU A 1 180 ? 16.220 -7.861 -22.326 1.00 96.81 180 GLU A N 1
ATOM 1455 C CA . GLU A 1 180 ? 16.371 -8.728 -23.500 1.00 96.81 180 GLU A CA 1
ATOM 1456 C C . GLU A 1 180 ? 15.021 -9.140 -24.112 1.00 96.81 180 GLU A C 1
ATOM 1458 O O . GLU A 1 180 ? 14.882 -9.208 -25.335 1.00 96.81 180 GLU A O 1
ATOM 1463 N N . LYS A 1 181 ? 14.025 -9.453 -23.273 1.00 97.44 181 LYS A N 1
ATOM 1464 C CA . LYS A 1 181 ? 12.783 -10.114 -23.718 1.00 97.44 181 LYS A CA 1
ATOM 1465 C C . LYS A 1 181 ? 11.579 -9.193 -23.857 1.00 97.44 181 LYS A C 1
ATOM 1467 O O . LYS A 1 181 ? 10.627 -9.549 -24.555 1.00 97.44 181 LYS A O 1
ATOM 1472 N N . TYR A 1 182 ? 11.570 -8.068 -23.155 1.00 96.69 182 TYR A N 1
ATOM 1473 C CA . TYR A 1 182 ? 10.396 -7.215 -23.011 1.00 96.69 182 TYR A CA 1
ATOM 1474 C C . TYR A 1 182 ? 10.730 -5.752 -23.316 1.00 96.69 182 TYR A C 1
ATOM 1476 O O . TYR A 1 182 ? 11.788 -5.424 -23.842 1.00 96.69 182 TYR A O 1
ATOM 1484 N N . HIS A 1 183 ? 9.766 -4.870 -23.062 1.00 94.00 183 HIS A N 1
ATOM 1485 C CA . HIS A 1 183 ? 9.884 -3.440 -23.308 1.00 94.00 183 HIS A CA 1
ATOM 1486 C C . HIS A 1 183 ? 9.105 -2.653 -22.238 1.00 94.00 183 HIS A C 1
ATOM 1488 O O . HIS A 1 183 ? 8.171 -3.200 -21.632 1.00 94.00 183 HIS A O 1
ATOM 1494 N N . PRO A 1 184 ? 9.426 -1.364 -22.023 1.00 93.44 184 PRO A N 1
ATOM 1495 C CA . PRO A 1 184 ? 8.694 -0.514 -21.091 1.00 93.44 184 PRO A CA 1
ATOM 1496 C C . PRO A 1 184 ? 7.220 -0.339 -21.481 1.00 93.44 184 PRO A C 1
ATOM 1498 O O . PRO A 1 184 ? 6.843 -0.423 -22.652 1.00 93.44 184 PRO A O 1
ATOM 1501 N N . GLY A 1 185 ? 6.378 -0.079 -20.475 1.00 90.31 185 GLY A N 1
ATOM 1502 C CA . GLY A 1 185 ? 4.939 0.176 -20.633 1.00 90.31 185 GLY A CA 1
ATOM 1503 C C . GLY A 1 185 ? 4.008 -0.975 -20.227 1.00 90.31 185 GLY A C 1
ATOM 1504 O O . GLY A 1 185 ? 2.795 -0.793 -20.261 1.00 90.31 185 GLY A O 1
ATOM 1505 N N . LEU A 1 186 ? 4.544 -2.135 -19.824 1.00 94.19 186 LEU A N 1
ATOM 1506 C CA . LEU A 1 186 ? 3.739 -3.290 -19.381 1.00 94.19 186 LEU A CA 1
ATOM 1507 C C . LEU A 1 186 ? 3.300 -3.187 -17.911 1.00 94.19 186 LEU A C 1
ATOM 1509 O O . LEU A 1 186 ? 2.166 -3.512 -17.579 1.00 94.19 186 LEU A O 1
ATOM 1513 N N . GLY A 1 187 ? 4.189 -2.720 -17.033 1.00 94.88 187 GLY A N 1
ATOM 1514 C CA . GLY A 1 187 ? 3.911 -2.441 -15.622 1.00 94.88 187 GLY A CA 1
ATOM 1515 C C . GLY A 1 187 ? 3.932 -3.648 -14.672 1.00 94.88 187 GLY A C 1
ATOM 1516 O O . GLY A 1 187 ? 3.830 -3.447 -13.463 1.00 94.88 187 GLY A O 1
ATOM 1517 N N . ASP A 1 188 ? 4.080 -4.876 -15.169 1.00 95.50 188 ASP A N 1
ATOM 1518 C CA . ASP A 1 188 ? 3.982 -6.131 -14.409 1.00 95.50 188 ASP A CA 1
ATOM 1519 C C . ASP A 1 188 ? 5.324 -6.896 -14.301 1.00 95.50 188 ASP A C 1
ATOM 1521 O O . ASP A 1 188 ? 6.400 -6.308 -14.304 1.00 95.50 188 ASP A O 1
ATOM 1525 N N . GLU A 1 189 ? 5.293 -8.226 -14.166 1.00 94.50 189 GLU A N 1
ATOM 1526 C CA . GLU A 1 189 ? 6.481 -9.100 -14.088 1.00 94.50 189 GLU A CA 1
ATOM 1527 C C . GLU A 1 189 ? 7.410 -9.102 -15.289 1.00 94.50 189 GLU A C 1
ATOM 1529 O O . GLU A 1 189 ? 8.524 -9.628 -15.176 1.00 94.50 189 GLU A O 1
ATOM 1534 N N . ARG A 1 190 ? 6.940 -8.565 -16.410 1.00 96.06 190 ARG A N 1
ATOM 1535 C CA . ARG A 1 190 ? 7.689 -8.428 -17.654 1.00 96.06 190 ARG A CA 1
ATOM 1536 C C . ARG A 1 190 ? 8.422 -7.094 -17.708 1.00 96.06 190 ARG A C 1
ATOM 1538 O O . ARG A 1 190 ? 9.502 -7.025 -18.278 1.00 96.06 190 ARG A O 1
ATOM 1545 N N . TRP A 1 191 ? 7.841 -6.055 -17.105 1.00 96.88 191 TRP A N 1
ATOM 1546 C CA . TRP A 1 191 ? 8.473 -4.750 -16.930 1.00 96.88 191 TRP A CA 1
ATOM 1547 C C . TRP A 1 191 ? 7.810 -3.995 -15.768 1.00 96.88 191 TRP A C 1
ATOM 1549 O O . TRP A 1 191 ? 6.729 -3.434 -15.961 1.00 96.88 191 TRP A O 1
ATOM 1559 N N . PRO A 1 192 ? 8.394 -3.983 -14.558 1.00 96.94 192 PRO A N 1
ATOM 1560 C CA . PRO A 1 192 ? 7.720 -3.504 -13.354 1.00 96.94 192 PRO A CA 1
ATOM 1561 C C . PRO A 1 192 ? 7.448 -2.002 -13.413 1.00 96.94 192 PRO A C 1
ATOM 1563 O O . PRO A 1 192 ? 8.322 -1.224 -13.785 1.00 96.94 192 PRO A O 1
ATOM 1566 N N . PHE A 1 193 ? 6.254 -1.583 -12.984 1.00 96.50 193 PHE A N 1
ATOM 1567 C CA . PHE A 1 193 ? 5.940 -0.157 -12.858 1.00 96.50 193 PHE A CA 1
ATOM 1568 C C . PHE A 1 193 ? 6.682 0.493 -11.677 1.00 96.50 193 PHE A C 1
ATOM 1570 O O . PHE A 1 193 ? 7.267 1.561 -11.825 1.00 96.50 193 PHE A O 1
ATOM 1577 N N . VAL A 1 194 ? 6.699 -0.161 -10.511 1.00 97.75 194 VAL A N 1
ATOM 1578 C CA . VAL A 1 194 ? 7.432 0.293 -9.319 1.00 97.75 194 VAL A CA 1
ATOM 1579 C C . VAL A 1 194 ? 8.316 -0.824 -8.788 1.00 97.75 194 VAL A C 1
ATOM 1581 O O . VAL A 1 194 ? 7.846 -1.937 -8.561 1.00 97.75 194 VAL A O 1
ATOM 1584 N N . THR A 1 195 ? 9.571 -0.496 -8.477 1.00 97.94 195 THR A N 1
ATOM 1585 C CA . THR A 1 195 ? 10.446 -1.332 -7.642 1.00 97.94 195 THR A CA 1
ATOM 1586 C C . THR A 1 195 ? 10.582 -0.699 -6.265 1.00 97.94 195 THR A C 1
ATOM 1588 O O . THR A 1 195 ? 11.164 0.371 -6.124 1.00 97.94 195 THR A O 1
ATOM 1591 N N . HIS A 1 196 ? 10.036 -1.346 -5.235 1.00 97.69 196 HIS A N 1
ATOM 1592 C CA . HIS A 1 196 ? 10.002 -0.803 -3.879 1.00 97.69 196 HIS A CA 1
ATOM 1593 C C . HIS A 1 196 ? 10.988 -1.547 -2.962 1.00 97.69 196 HIS A C 1
ATOM 1595 O O . HIS A 1 196 ? 10.798 -2.719 -2.614 1.00 97.69 196 HIS A O 1
ATOM 1601 N N . PHE A 1 197 ? 12.022 -0.827 -2.521 1.00 96.94 197 PHE A N 1
ATOM 1602 C CA . PHE A 1 197 ? 13.087 -1.292 -1.625 1.00 96.94 197 PHE A CA 1
ATOM 1603 C C . PHE A 1 197 ? 12.670 -1.339 -0.146 1.00 96.94 197 PHE A C 1
ATOM 1605 O O . PHE A 1 197 ? 13.285 -0.725 0.731 1.00 96.94 197 PHE A O 1
ATOM 1612 N N . VAL A 1 198 ? 11.591 -2.075 0.133 1.00 93.06 198 VAL A N 1
ATOM 1613 C CA . VAL A 1 198 ? 11.056 -2.261 1.489 1.00 93.06 198 VAL A CA 1
ATOM 1614 C C . VAL A 1 198 ? 12.149 -2.789 2.424 1.00 93.06 198 VAL A C 1
ATOM 1616 O O . VAL A 1 198 ? 12.890 -3.711 2.079 1.00 93.06 198 VAL A O 1
ATOM 1619 N N . CYS A 1 199 ? 12.236 -2.182 3.609 1.00 90.50 199 CYS A N 1
ATOM 1620 C CA . CYS A 1 199 ? 13.186 -2.493 4.680 1.00 90.50 199 CYS A CA 1
ATOM 1621 C C . CYS A 1 199 ? 14.685 -2.274 4.386 1.00 90.50 199 CYS A C 1
ATOM 1623 O O . CYS A 1 199 ? 15.502 -2.598 5.246 1.00 90.50 199 CYS A O 1
ATOM 1625 N N . CYS A 1 200 ? 15.070 -1.667 3.258 1.00 90.38 200 CYS A N 1
ATOM 1626 C CA . CYS A 1 200 ? 16.474 -1.312 3.000 1.00 90.38 200 CYS A CA 1
ATOM 1627 C C . CYS A 1 200 ? 16.994 -0.155 3.871 1.00 90.38 200 CYS A C 1
ATOM 1629 O O . CYS A 1 200 ? 18.143 -0.180 4.295 1.00 90.38 200 CYS A O 1
ATOM 1631 N N . LYS A 1 201 ? 16.138 0.838 4.155 1.00 89.56 201 LYS A N 1
ATOM 1632 C CA . LYS A 1 201 ? 16.400 1.994 5.042 1.00 89.56 201 LYS A CA 1
ATOM 1633 C C . LYS A 1 201 ? 17.771 2.680 4.814 1.00 89.56 201 LYS A C 1
ATOM 1635 O O . LYS A 1 201 ? 18.509 2.850 5.779 1.00 89.56 201 LYS A O 1
ATOM 1640 N N . PRO A 1 202 ? 18.098 3.125 3.584 1.00 87.56 202 PRO A N 1
ATOM 1641 C CA . PRO A 1 202 ? 19.424 3.661 3.242 1.00 87.56 202 PRO A CA 1
ATOM 1642 C C . PRO A 1 202 ? 19.791 4.952 3.993 1.00 87.56 202 PRO A C 1
ATOM 1644 O O . PRO A 1 202 ? 20.966 5.230 4.187 1.00 87.56 202 PRO A O 1
ATOM 1647 N N . CYS A 1 203 ? 18.798 5.729 4.435 1.00 88.06 203 CYS A N 1
ATOM 1648 C CA . CYS A 1 203 ? 19.016 6.935 5.239 1.00 88.06 203 CYS A CA 1
ATOM 1649 C C . CYS A 1 203 ? 19.059 6.661 6.752 1.00 88.06 203 CYS A C 1
ATOM 1651 O O . CYS A 1 203 ? 19.420 7.538 7.528 1.00 88.06 203 CYS A O 1
ATOM 1653 N N . GLY A 1 204 ? 18.625 5.475 7.185 1.00 79.75 204 GLY A N 1
ATOM 1654 C CA . GLY A 1 204 ? 18.572 5.091 8.591 1.00 79.75 204 GLY A CA 1
ATOM 1655 C C . GLY A 1 204 ? 19.751 4.207 8.988 1.00 79.75 204 GLY A C 1
ATOM 1656 O O . GLY A 1 204 ? 20.519 3.737 8.158 1.00 79.75 204 GLY A O 1
ATOM 1657 N N . SER A 1 205 ? 19.867 3.928 10.282 1.00 68.25 205 SER A N 1
ATOM 1658 C CA . SER A 1 205 ? 20.976 3.142 10.834 1.00 68.25 205 SER A CA 1
ATOM 1659 C C . SER A 1 205 ? 20.734 1.626 10.875 1.00 68.25 205 SER A C 1
ATOM 1661 O O . SER A 1 205 ? 21.669 0.880 11.150 1.00 68.25 205 SER A O 1
ATOM 1663 N N . TYR A 1 206 ? 19.506 1.149 10.623 1.00 71.19 206 TYR A N 1
ATOM 1664 C CA . TYR A 1 206 ? 19.142 -0.272 10.762 1.00 71.19 206 TYR A CA 1
ATOM 1665 C C . TYR A 1 206 ? 18.119 -0.736 9.713 1.00 71.19 206 TYR A C 1
ATOM 1667 O O . TYR A 1 206 ? 16.909 -0.577 9.902 1.00 71.19 206 TYR A O 1
ATOM 1675 N N . GLY A 1 207 ? 18.591 -1.332 8.618 1.00 77.81 207 GLY A N 1
ATOM 1676 C CA . GLY A 1 207 ? 17.773 -2.052 7.633 1.00 77.81 207 GLY A CA 1
ATOM 1677 C C . GLY A 1 207 ? 17.660 -3.548 7.949 1.00 77.81 207 GLY A C 1
ATOM 1678 O O . GLY A 1 207 ? 18.448 -4.085 8.724 1.00 77.81 207 GLY A O 1
ATOM 1679 N N . ASP A 1 208 ? 16.694 -4.227 7.332 1.00 84.75 208 ASP A N 1
ATOM 1680 C CA . ASP A 1 208 ? 16.526 -5.685 7.486 1.00 84.75 208 ASP A CA 1
ATOM 1681 C C . ASP A 1 208 ? 17.406 -6.468 6.486 1.00 84.75 208 ASP A C 1
ATOM 1683 O O . ASP A 1 208 ? 17.491 -7.695 6.539 1.00 84.75 208 ASP A O 1
ATOM 1687 N N . TYR A 1 209 ? 18.071 -5.756 5.570 1.00 89.94 209 TYR A N 1
ATOM 1688 C CA . TYR A 1 209 ? 18.969 -6.290 4.546 1.00 89.94 209 TYR A CA 1
ATOM 1689 C C . TYR A 1 209 ? 20.363 -5.661 4.655 1.00 89.94 209 TYR A C 1
ATOM 1691 O O . TYR A 1 209 ? 20.483 -4.530 5.132 1.00 89.94 209 TYR A O 1
ATOM 1699 N N . PRO A 1 210 ? 21.419 -6.346 4.169 1.00 92.12 210 PRO A N 1
ATOM 1700 C CA . PRO A 1 210 ? 22.749 -5.755 4.071 1.00 92.12 210 PRO A CA 1
ATOM 1701 C C . PRO A 1 210 ? 22.724 -4.465 3.244 1.00 92.12 210 PRO A C 1
ATOM 1703 O O . PRO A 1 210 ? 22.230 -4.464 2.113 1.00 92.12 210 PRO A O 1
ATOM 1706 N N . VAL A 1 211 ? 23.284 -3.388 3.801 1.00 91.38 211 VAL A N 1
ATOM 1707 C CA . VAL A 1 211 ? 23.281 -2.047 3.188 1.00 91.38 211 VAL A CA 1
ATOM 1708 C C . VAL A 1 211 ? 23.881 -2.078 1.785 1.00 91.38 211 VAL A C 1
ATOM 1710 O O . VAL A 1 211 ? 23.277 -1.555 0.855 1.00 91.38 211 VAL A O 1
ATOM 1713 N N . GLU A 1 212 ? 25.010 -2.767 1.608 1.00 91.50 212 GLU A N 1
ATOM 1714 C CA . GLU A 1 212 ? 25.679 -2.900 0.308 1.00 91.50 212 GLU A CA 1
ATOM 1715 C C . GLU A 1 212 ? 24.762 -3.509 -0.758 1.00 91.50 212 GLU A C 1
ATOM 1717 O O . GLU A 1 212 ? 24.677 -2.982 -1.864 1.00 91.50 212 GLU A O 1
ATOM 1722 N N . ARG A 1 213 ? 24.010 -4.567 -0.414 1.00 94.00 213 ARG A N 1
ATOM 1723 C CA . ARG A 1 213 ? 23.062 -5.205 -1.341 1.00 94.00 213 ARG A CA 1
ATOM 1724 C C . ARG A 1 213 ? 21.929 -4.255 -1.713 1.00 94.00 213 ARG A C 1
ATOM 1726 O O . ARG A 1 213 ? 21.514 -4.226 -2.867 1.00 94.00 213 ARG A O 1
ATOM 1733 N N . CYS A 1 214 ? 21.407 -3.509 -0.744 1.00 94.88 214 CYS A N 1
ATOM 1734 C CA . CYS A 1 214 ? 20.354 -2.535 -1.004 1.00 94.88 214 CYS A CA 1
ATOM 1735 C C . CYS A 1 214 ? 20.831 -1.428 -1.942 1.00 94.88 214 CYS A C 1
ATOM 1737 O O . CYS A 1 214 ? 20.152 -1.154 -2.924 1.00 94.88 214 CYS A O 1
ATOM 1739 N N . LEU A 1 215 ? 21.993 -0.830 -1.668 1.00 95.00 215 LEU A N 1
ATOM 1740 C CA . LEU A 1 215 ? 22.522 0.273 -2.468 1.00 95.00 215 LEU A CA 1
ATOM 1741 C C . LEU A 1 215 ? 22.858 -0.166 -3.896 1.00 95.00 215 LEU A C 1
ATOM 1743 O O . LEU A 1 215 ? 22.412 0.487 -4.835 1.00 95.00 215 LEU A O 1
ATOM 1747 N N . SER A 1 216 ? 23.543 -1.300 -4.073 1.00 96.00 216 SER A N 1
ATOM 1748 C CA . SER A 1 216 ? 23.842 -1.813 -5.417 1.00 96.00 216 SER A CA 1
ATOM 1749 C C . SER A 1 216 ? 22.569 -2.143 -6.200 1.00 96.00 216 SER A C 1
ATOM 1751 O O . SER A 1 216 ? 22.463 -1.856 -7.387 1.00 96.00 216 SER A O 1
ATOM 1753 N N . SER A 1 217 ? 21.553 -2.686 -5.529 1.00 97.25 217 SER A N 1
ATOM 1754 C CA . SER A 1 217 ? 20.277 -3.005 -6.172 1.00 97.25 217 SER A CA 1
ATOM 1755 C C . SER A 1 217 ? 19.449 -1.764 -6.505 1.00 97.25 217 SER A C 1
ATOM 1757 O O . SER A 1 217 ? 18.759 -1.751 -7.522 1.00 97.25 217 SER A O 1
ATOM 1759 N N . MET A 1 218 ? 19.527 -0.713 -5.683 1.00 97.25 218 MET A N 1
ATOM 1760 C CA . MET A 1 218 ? 18.929 0.590 -5.983 1.00 97.25 218 MET A CA 1
ATOM 1761 C C . MET A 1 218 ? 19.586 1.235 -7.201 1.00 97.25 218 MET A C 1
ATOM 1763 O O . MET A 1 218 ? 18.874 1.758 -8.051 1.00 97.25 218 MET A O 1
ATOM 1767 N N . GLU A 1 219 ? 20.912 1.153 -7.316 1.00 96.75 219 GLU A N 1
ATOM 1768 C CA . GLU A 1 219 ? 21.649 1.633 -8.487 1.00 96.75 219 GLU A CA 1
ATOM 1769 C C . GLU A 1 219 ? 21.233 0.878 -9.758 1.00 96.75 219 GLU A C 1
ATOM 1771 O O . GLU A 1 219 ? 20.926 1.502 -10.771 1.00 96.75 219 GLU A O 1
ATOM 1776 N N . MET A 1 220 ? 21.106 -0.453 -9.693 1.00 96.50 220 MET A N 1
ATOM 1777 C CA . MET A 1 220 ? 20.582 -1.247 -10.813 1.00 96.50 220 MET A CA 1
ATOM 1778 C C . MET A 1 220 ? 19.163 -0.827 -11.209 1.00 96.50 220 MET A C 1
ATOM 1780 O O . MET A 1 220 ? 18.887 -0.649 -12.392 1.00 96.50 220 MET A O 1
ATOM 1784 N N . ALA A 1 221 ? 18.264 -0.639 -10.238 1.00 97.50 221 ALA A N 1
ATOM 1785 C CA . ALA A 1 221 ? 16.891 -0.217 -10.510 1.00 97.50 221 ALA A CA 1
ATOM 1786 C C . ALA A 1 221 ? 16.811 1.202 -11.089 1.00 97.50 221 ALA A C 1
ATOM 1788 O O . ALA A 1 221 ? 15.984 1.453 -11.964 1.00 97.50 221 ALA A O 1
ATOM 1789 N N . PHE A 1 222 ? 17.667 2.114 -10.621 1.00 96.50 222 PHE A N 1
ATOM 1790 C CA . PHE A 1 222 ? 17.783 3.459 -11.175 1.00 96.50 222 PHE A CA 1
ATOM 1791 C C . PHE A 1 222 ? 18.229 3.400 -12.639 1.00 96.50 222 PHE A C 1
ATOM 1793 O O . PHE A 1 222 ? 17.536 3.922 -13.507 1.00 96.50 222 PHE A O 1
ATOM 1800 N N . ASN A 1 223 ? 19.310 2.673 -12.928 1.00 95.25 223 ASN A N 1
ATOM 1801 C CA . ASN A 1 223 ? 19.829 2.521 -14.288 1.00 95.25 223 ASN A CA 1
ATOM 1802 C C . ASN A 1 223 ? 18.835 1.801 -15.218 1.00 95.25 223 ASN A C 1
ATOM 1804 O O . ASN A 1 223 ? 18.714 2.160 -16.382 1.00 95.25 223 ASN A O 1
ATOM 1808 N N . PHE A 1 224 ? 18.090 0.808 -14.721 1.00 95.19 224 PHE A N 1
ATOM 1809 C CA . PHE A 1 224 ? 17.034 0.136 -15.488 1.00 95.19 224 PHE A CA 1
ATOM 1810 C C . PHE A 1 224 ? 15.911 1.092 -15.914 1.00 95.19 224 PHE A C 1
ATOM 1812 O O . PHE A 1 224 ? 15.328 0.905 -16.976 1.00 95.19 224 PHE A O 1
ATOM 1819 N N . ALA A 1 225 ? 15.590 2.088 -15.086 1.00 93.00 225 ALA A N 1
ATOM 1820 C CA . ALA A 1 225 ? 14.542 3.063 -15.376 1.00 93.00 225 ALA A CA 1
ATOM 1821 C C . ALA A 1 225 ? 15.024 4.256 -16.221 1.00 93.00 225 ALA A C 1
ATOM 1823 O O . ALA A 1 225 ? 14.196 4.885 -16.877 1.00 93.00 225 ALA A O 1
ATOM 1824 N N . ASP A 1 226 ? 16.318 4.588 -16.160 1.00 90.31 226 ASP A N 1
ATOM 1825 C CA . ASP A 1 226 ? 16.926 5.715 -16.887 1.00 90.31 226 ASP A CA 1
ATOM 1826 C C . ASP A 1 226 ? 17.328 5.361 -18.334 1.00 90.31 226 ASP A C 1
ATOM 1828 O O . ASP A 1 226 ? 17.389 6.248 -19.187 1.00 90.31 226 ASP A O 1
ATOM 1832 N N . ASN A 1 227 ? 17.569 4.073 -18.616 1.00 79.88 227 ASN A N 1
ATOM 1833 C CA . ASN A 1 227 ? 17.846 3.539 -19.961 1.00 79.88 227 ASN A CA 1
ATOM 1834 C C . ASN A 1 227 ? 16.598 3.489 -20.858 1.00 79.88 227 ASN A C 1
ATOM 1836 O O . ASN A 1 227 ? 16.742 3.795 -22.066 1.00 79.88 227 ASN A O 1
#

pLDDT: mean 83.17, std 19.75, range [30.22, 98.25]